Protein AF-A0A2D4HG96-F1 (afdb_monomer)

Solvent-accessible surface area (backbone atoms only — not comparable to full-atom values): 10767 Å² total; per-residue (Å²): 132,55,71,71,57,65,76,47,66,90,56,56,83,89,73,54,70,54,75,45,56,54,82,82,49,84,50,72,68,60,43,39,51,54,44,49,48,40,65,75,77,48,62,46,82,45,73,54,66,70,58,50,33,34,43,54,68,34,56,98,56,84,53,65,70,53,36,53,47,32,25,37,44,54,23,59,67,26,43,69,63,46,79,39,71,59,36,70,77,39,34,44,62,87,38,73,51,32,50,43,61,64,58,40,36,54,83,40,57,47,72,40,58,93,66,78,78,79,86,46,64,65,34,51,49,33,47,47,38,62,54,42,68,65,75,68,53,54,73,70,56,32,35,66,63,37,48,51,42,39,53,50,28,69,44,94,84,43,48,78,64,35,38,52,50,13,54,54,35,53,51,55,51,48,64,71,36,60,86,79,56,87,84,82,82,131

InterPro domains:
  IPR000330 SNF2, N-terminal domain [PF00176] (1-159)
  IPR014001 Helicase superfamily 1/2, ATP-binding domain [PS51192] (1-134)
  IPR027417 P-loop containing nucleoside triphosphate hydrolase [SSF52540] (2-181)
  IPR038718 SNF2-like, N-terminal domain superfamily [G3DSA:3.40.50.10810] (1-183)
  IPR044574 ATPase ARIP4-like [PTHR45797] (1-185)

Structure (mmCIF, N/CA/C/O backbone):
data_AF-A0A2D4HG96-F1
#
_entry.id   AF-A0A2D4HG96-F1
#
loop_
_atom_site.group_PDB
_atom_site.id
_atom_site.type_symbol
_atom_site.label_atom_id
_atom_site.label_alt_id
_atom_site.label_comp_id
_atom_site.label_asym_id
_atom_site.label_entity_id
_atom_site.label_seq_id
_atom_site.pdbx_PDB_ins_code
_atom_site.Cartn_x
_atom_site.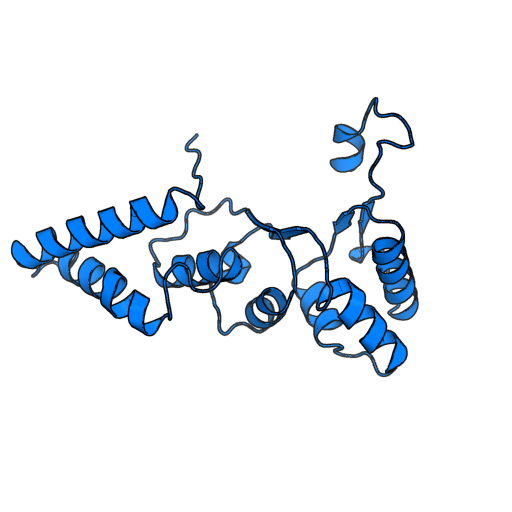Cartn_y
_atom_site.Cartn_z
_atom_site.occupancy
_atom_site.B_iso_or_equiv
_atom_site.auth_seq_id
_atom_site.auth_comp_id
_atom_site.auth_asym_id
_atom_site.auth_atom_id
_atom_site.pdbx_PDB_model_num
ATOM 1 N N . MET A 1 1 ? -22.447 15.990 3.393 1.00 48.78 1 MET A N 1
ATOM 2 C CA . MET A 1 1 ? -22.764 14.702 2.763 1.00 48.78 1 MET A CA 1
ATOM 3 C C . MET A 1 1 ? -21.438 14.054 2.434 1.00 48.78 1 MET A C 1
ATOM 5 O O . MET A 1 1 ? -20.670 14.637 1.675 1.00 48.78 1 MET A O 1
ATOM 9 N N . ASN A 1 2 ? -21.113 12.972 3.134 1.00 71.94 2 ASN A N 1
ATOM 10 C CA . ASN A 1 2 ? -19.905 12.178 2.903 1.00 71.94 2 ASN A CA 1
ATOM 11 C C . ASN A 1 2 ? -19.965 11.611 1.471 1.00 71.94 2 ASN A C 1
ATOM 13 O O . ASN A 1 2 ? -21.059 11.324 0.984 1.00 71.94 2 ASN A O 1
ATOM 17 N N . GLU A 1 3 ? -18.840 11.456 0.768 1.00 84.31 3 GLU A N 1
ATOM 18 C CA . GLU A 1 3 ? -18.859 10.872 -0.584 1.00 84.31 3 GLU A CA 1
ATOM 19 C C . GLU A 1 3 ? -19.524 9.492 -0.574 1.00 84.31 3 GLU A C 1
ATOM 21 O O . GLU A 1 3 ? -20.335 9.193 -1.446 1.00 84.31 3 GLU A O 1
ATOM 26 N N . PHE A 1 4 ? -19.283 8.699 0.472 1.00 85.38 4 PHE A N 1
ATOM 27 C CA . PHE A 1 4 ? -19.941 7.408 0.657 1.00 85.38 4 PHE A CA 1
ATOM 28 C C . PHE A 1 4 ? -21.463 7.503 0.793 1.00 85.38 4 PHE A C 1
ATOM 30 O O . PHE A 1 4 ? -22.153 6.601 0.341 1.00 85.38 4 PHE A O 1
ATOM 37 N N . GLU A 1 5 ? -22.009 8.565 1.387 1.00 84.06 5 GLU A N 1
ATOM 38 C CA . GLU A 1 5 ? -23.468 8.744 1.461 1.00 84.06 5 GLU A CA 1
ATOM 39 C C . GLU A 1 5 ? -24.040 9.016 0.070 1.00 84.06 5 GLU A C 1
ATOM 41 O O . GLU A 1 5 ? -25.043 8.426 -0.315 1.00 84.06 5 GLU A O 1
ATOM 46 N N . LYS A 1 6 ? -23.359 9.866 -0.707 1.00 87.62 6 LYS A N 1
ATOM 47 C CA . LYS A 1 6 ? -23.768 10.209 -2.072 1.00 87.62 6 LYS A CA 1
ATOM 48 C C . LYS A 1 6 ? -23.750 8.991 -2.999 1.00 87.62 6 LYS A C 1
ATOM 50 O O . LYS A 1 6 ? -24.652 8.824 -3.808 1.00 87.62 6 LYS A O 1
ATOM 55 N N . TRP A 1 7 ? -22.721 8.149 -2.905 1.00 87.81 7 TRP A N 1
ATOM 56 C CA . TRP A 1 7 ? -22.575 6.975 -3.775 1.00 87.81 7 TRP A CA 1
ATOM 57 C C . TRP A 1 7 ? -23.463 5.790 -3.380 1.00 87.81 7 TRP A C 1
ATOM 59 O O . TRP A 1 7 ? -23.584 4.850 -4.160 1.00 87.81 7 TRP A O 1
ATOM 69 N N . GLN A 1 8 ? -24.076 5.834 -2.198 1.00 89.38 8 GLN A N 1
ATOM 70 C CA . GLN A 1 8 ? -24.992 4.804 -1.699 1.00 89.38 8 GLN A CA 1
ATOM 71 C C . GLN A 1 8 ? -26.460 5.260 -1.720 1.00 89.38 8 GLN A C 1
ATOM 73 O O . GLN A 1 8 ? -27.340 4.568 -1.206 1.00 89.38 8 GLN A O 1
ATOM 78 N N . GLU A 1 9 ? -26.737 6.432 -2.298 1.00 87.25 9 GLU A N 1
ATOM 79 C CA . GLU A 1 9 ? -28.094 6.937 -2.478 1.00 87.25 9 GLU A CA 1
ATOM 80 C C . GLU A 1 9 ? -28.891 5.987 -3.389 1.00 87.25 9 GLU A C 1
ATOM 82 O O . GLU A 1 9 ? -28.481 5.690 -4.510 1.00 87.25 9 GLU A O 1
ATOM 87 N N . GLY A 1 10 ? -30.031 5.500 -2.892 1.00 85.44 10 GLY A N 1
ATOM 88 C CA . GLY A 1 10 ? -30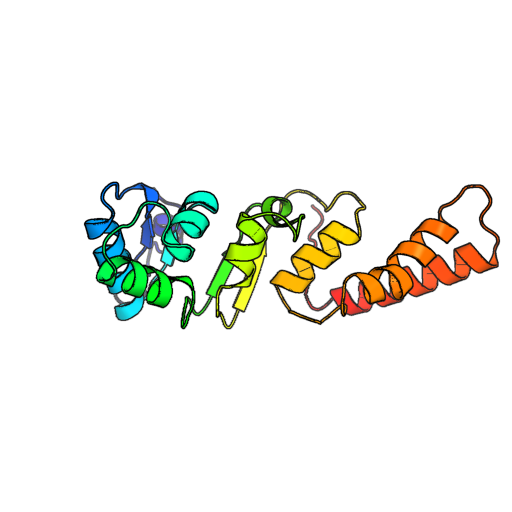.897 4.563 -3.614 1.00 85.44 10 GLY A CA 1
ATOM 89 C C . GLY A 1 10 ? -30.603 3.076 -3.390 1.00 85.44 10 GLY A C 1
ATOM 90 O O . GLY A 1 10 ? -31.345 2.261 -3.928 1.00 85.44 10 GLY A O 1
ATOM 91 N N . LEU A 1 11 ? -29.584 2.723 -2.595 1.00 88.00 11 LEU A N 1
ATOM 92 C CA . LEU A 1 11 ? -29.351 1.339 -2.163 1.00 88.00 11 LEU A CA 1
ATOM 93 C C . LEU A 1 11 ? -30.314 0.927 -1.040 1.00 88.00 11 LEU A C 1
ATOM 95 O O . LEU A 1 11 ? -30.675 1.757 -0.191 1.00 88.00 11 LEU A O 1
ATOM 99 N N . GLU A 1 12 ? -30.691 -0.352 -1.016 1.00 86.88 12 GLU A N 1
ATOM 100 C CA . GLU A 1 12 ? -31.397 -0.950 0.123 1.00 86.88 12 GLU A CA 1
ATOM 101 C C . GLU A 1 12 ? -30.476 -1.008 1.357 1.00 86.88 12 GLU A C 1
ATOM 103 O O . GLU A 1 12 ? -29.252 -0.889 1.258 1.00 86.88 12 GLU A O 1
ATOM 108 N N . ASP A 1 13 ? -31.049 -1.103 2.560 1.00 82.38 13 ASP A N 1
ATOM 109 C CA . ASP A 1 13 ? -30.263 -1.004 3.800 1.00 82.38 13 ASP A CA 1
ATOM 110 C C . ASP A 1 13 ? -29.268 -2.163 3.983 1.00 82.38 13 ASP A C 1
ATOM 112 O O . ASP A 1 13 ? -28.229 -1.974 4.611 1.00 82.38 13 ASP A O 1
ATOM 116 N N . ASP A 1 14 ? -29.548 -3.333 3.412 1.00 84.38 14 ASP A N 1
ATOM 117 C CA . ASP A 1 14 ? -28.666 -4.505 3.401 1.00 84.38 14 ASP A CA 1
ATOM 118 C C . ASP A 1 14 ? -27.560 -4.434 2.334 1.00 84.38 14 ASP A C 1
ATOM 120 O O . ASP A 1 14 ? -26.569 -5.160 2.423 1.00 84.38 14 ASP A O 1
ATOM 124 N N . GLU A 1 15 ? -27.683 -3.529 1.361 1.00 83.25 15 GLU A N 1
ATOM 125 C CA . GLU A 1 15 ? -26.660 -3.254 0.345 1.00 83.25 15 GLU A CA 1
ATOM 126 C C . GLU A 1 15 ? -25.698 -2.129 0.758 1.00 83.25 15 GLU A C 1
ATOM 128 O O . GLU A 1 15 ? -24.627 -1.964 0.162 1.00 83.25 15 GLU A O 1
ATOM 133 N N . LYS A 1 16 ? -26.056 -1.344 1.781 1.00 86.25 16 LYS A N 1
ATOM 134 C CA . LYS A 1 16 ? -25.224 -0.246 2.282 1.00 86.25 16 LYS A CA 1
ATOM 135 C C . LYS A 1 16 ? -24.032 -0.766 3.080 1.00 86.25 16 LYS A C 1
ATOM 137 O O . LYS A 1 16 ? -24.138 -1.589 3.983 1.00 86.25 16 LYS A O 1
ATOM 142 N N . LEU A 1 17 ? -22.875 -0.194 2.790 1.00 88.12 17 LEU A N 1
ATOM 143 C CA . LEU A 1 17 ? -21.644 -0.363 3.540 1.00 88.12 17 LEU A CA 1
ATOM 144 C C . LEU A 1 17 ? -21.646 0.549 4.770 1.00 88.12 17 LEU A C 1
ATOM 146 O O . LEU A 1 17 ? -21.765 1.773 4.658 1.00 88.12 17 LEU A O 1
ATOM 150 N N . GLU A 1 18 ? -21.416 -0.039 5.944 1.00 91.25 18 GLU A N 1
ATOM 151 C CA . GLU A 1 18 ? -21.104 0.725 7.152 1.00 91.25 18 GLU A CA 1
ATOM 152 C C . GLU A 1 18 ? -19.744 1.414 6.977 1.00 91.25 18 GLU A C 1
ATOM 154 O O . GLU A 1 18 ? -18.742 0.767 6.667 1.00 91.25 18 GLU A O 1
ATOM 159 N N . VAL A 1 19 ? -19.701 2.735 7.165 1.00 93.25 19 VAL A N 1
ATOM 160 C CA . VAL A 1 19 ? -18.472 3.530 7.052 1.00 93.25 19 VAL A CA 1
ATOM 161 C C . VAL A 1 19 ? -18.078 4.050 8.425 1.00 93.25 19 VAL A C 1
ATOM 163 O O . VAL A 1 19 ? -18.813 4.807 9.057 1.00 93.25 19 VAL A O 1
ATOM 166 N N . ALA A 1 20 ? -16.889 3.666 8.877 1.00 94.06 20 ALA A N 1
ATOM 167 C CA . ALA A 1 20 ? -16.329 4.065 10.157 1.00 94.06 20 ALA A CA 1
ATOM 168 C C . ALA A 1 20 ? -15.076 4.925 9.955 1.00 94.06 20 ALA A C 1
ATOM 170 O O . ALA A 1 20 ? -14.094 4.501 9.347 1.00 94.06 20 ALA A O 1
ATOM 171 N N . GLU A 1 21 ? -15.080 6.134 10.514 1.00 95.19 21 GLU A N 1
ATOM 172 C CA . GLU A 1 21 ? -13.933 7.044 10.480 1.00 95.19 21 GLU A CA 1
ATOM 173 C C . GLU A 1 21 ? -13.210 7.051 11.825 1.00 95.19 21 GLU A C 1
ATOM 175 O O . GLU A 1 21 ? -13.661 7.671 12.794 1.00 95.19 21 GLU A O 1
ATOM 180 N N . LEU A 1 22 ? -12.031 6.426 11.901 1.00 94.38 22 LEU A N 1
ATOM 181 C CA . LEU A 1 22 ? -11.323 6.287 13.179 1.00 94.38 22 LEU A CA 1
ATOM 182 C C . LEU A 1 22 ? -10.824 7.630 13.744 1.00 94.38 22 LEU A C 1
ATOM 184 O O . LEU A 1 22 ? -10.555 7.747 14.943 1.00 94.38 22 LEU A O 1
ATOM 188 N N . ALA A 1 23 ? -10.727 8.662 12.901 1.00 92.00 23 ALA A N 1
ATOM 189 C CA . ALA A 1 23 ? -10.385 10.024 13.310 1.00 92.00 23 ALA A CA 1
ATOM 190 C C . ALA A 1 23 ? -11.427 10.645 14.260 1.00 92.00 23 ALA A C 1
ATOM 192 O O . ALA A 1 23 ? -11.066 11.466 15.107 1.00 92.00 23 ALA A O 1
ATOM 193 N N . THR A 1 24 ? -12.691 10.218 14.169 1.00 92.50 24 THR A N 1
ATOM 194 C CA . THR A 1 24 ? -13.784 10.689 15.037 1.00 92.50 24 THR A CA 1
ATOM 195 C C . THR A 1 24 ? -13.666 10.150 16.467 1.00 92.50 24 THR A C 1
ATOM 197 O O . THR A 1 24 ? -14.162 10.762 17.414 1.00 92.50 24 THR A O 1
ATOM 200 N N . VAL A 1 25 ? -12.927 9.050 16.657 1.00 93.69 25 VAL A N 1
ATOM 201 C CA . VAL A 1 25 ? -12.758 8.378 17.947 1.00 93.69 25 VAL A CA 1
ATOM 202 C C . VAL A 1 25 ? -11.430 8.762 18.591 1.00 93.69 25 VAL A C 1
ATOM 204 O O . VAL A 1 25 ? -10.346 8.539 18.043 1.00 93.69 25 VAL A O 1
ATOM 207 N N . LYS A 1 26 ? -11.484 9.314 19.809 1.00 90.38 26 LYS A N 1
ATOM 208 C CA . LYS A 1 26 ? -10.289 9.814 20.514 1.00 90.38 26 LYS A CA 1
ATOM 209 C C . LYS A 1 26 ? -9.661 8.786 21.453 1.00 90.38 26 LYS A C 1
ATOM 211 O O . LYS A 1 26 ? -8.435 8.758 21.581 1.00 90.38 26 LYS A O 1
ATOM 216 N N . ARG A 1 27 ? -10.464 7.951 22.121 1.00 91.81 27 ARG A N 1
ATOM 217 C CA . ARG A 1 27 ? -9.973 7.042 23.169 1.00 91.81 27 ARG A CA 1
ATOM 218 C C . ARG A 1 27 ? -9.513 5.698 22.591 1.00 91.81 27 ARG A C 1
ATOM 220 O O . ARG A 1 27 ? -10.233 5.112 21.787 1.00 91.81 27 ARG A O 1
ATOM 227 N N . PRO A 1 28 ? -8.359 5.147 23.022 1.00 90.69 28 PRO A N 1
ATOM 228 C CA . PRO A 1 28 ? -7.876 3.852 22.535 1.00 90.69 28 PRO A CA 1
ATOM 229 C C . PRO A 1 28 ? -8.862 2.692 22.734 1.00 90.69 28 PRO A C 1
ATOM 231 O O . PRO A 1 28 ? -8.928 1.802 21.897 1.00 90.69 28 PRO A O 1
ATOM 234 N N . GLN A 1 29 ? -9.627 2.698 23.827 1.00 93.12 29 GLN A N 1
ATOM 235 C CA . GLN A 1 29 ? -10.623 1.668 24.127 1.00 93.12 29 GLN A CA 1
ATOM 236 C C . GLN A 1 29 ? -11.766 1.682 23.108 1.00 93.12 29 GLN A C 1
ATOM 238 O O . GLN A 1 29 ? -12.119 0.639 22.571 1.00 93.12 29 GLN A O 1
ATOM 243 N N . GLU A 1 30 ? -12.292 2.870 22.808 1.00 95.38 30 GLU A N 1
ATOM 244 C CA . GLU A 1 30 ? -13.358 3.067 21.822 1.00 95.38 30 GLU A CA 1
ATOM 245 C C . GLU A 1 30 ? -12.866 2.734 20.409 1.00 95.38 30 GLU A C 1
ATOM 247 O O . GLU A 1 30 ? -13.581 2.090 19.650 1.00 95.38 30 GLU A O 1
ATOM 252 N N . ARG A 1 31 ? -11.608 3.071 20.076 1.00 95.50 31 ARG A N 1
ATOM 253 C CA . ARG A 1 31 ? -10.985 2.636 18.813 1.00 95.50 31 ARG A CA 1
ATOM 254 C C . ARG A 1 31 ? -10.901 1.119 18.715 1.00 95.50 31 ARG A C 1
ATOM 256 O O . ARG A 1 31 ? -11.130 0.572 17.647 1.00 95.50 31 ARG A O 1
ATOM 263 N N . GLY A 1 32 ? -10.557 0.448 19.816 1.00 95.69 32 GLY A N 1
ATOM 264 C CA . GLY A 1 32 ? -10.514 -1.013 19.878 1.00 95.69 32 GLY A CA 1
ATOM 265 C C . GLY A 1 32 ? -11.884 -1.628 19.623 1.00 95.69 32 GLY A C 1
ATOM 266 O O . GLY A 1 32 ? -11.991 -2.545 18.821 1.00 95.69 32 GLY A O 1
ATOM 267 N N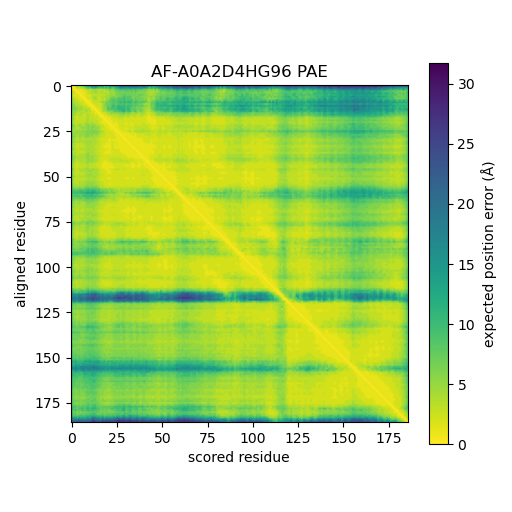 . PHE A 1 33 ? -12.926 -1.078 20.248 1.00 96.12 33 PHE A N 1
ATOM 268 C CA . PHE A 1 33 ? -14.304 -1.508 20.017 1.00 96.12 33 PHE A CA 1
ATOM 269 C C . PHE A 1 33 ? -14.736 -1.301 18.559 1.00 96.12 33 PHE A C 1
ATOM 271 O O . PHE A 1 33 ? -15.222 -2.235 17.935 1.00 96.12 33 PHE A O 1
ATOM 278 N N . MET A 1 34 ? -14.494 -0.114 17.996 1.00 97.12 34 MET A N 1
ATOM 279 C CA . MET A 1 34 ? -14.838 0.199 16.606 1.00 97.12 34 MET A CA 1
ATOM 280 C C . MET A 1 34 ? -14.105 -0.707 15.606 1.00 97.12 34 MET A C 1
ATOM 282 O O . MET A 1 34 ? -14.717 -1.195 14.663 1.00 97.12 34 MET A O 1
ATOM 286 N N . LEU A 1 35 ? -12.808 -0.962 15.813 1.00 96.94 35 LEU A N 1
ATOM 287 C CA . LEU A 1 35 ? -12.024 -1.848 14.946 1.00 96.94 35 LEU A CA 1
ATOM 288 C C . LEU A 1 35 ? -12.479 -3.303 15.031 1.00 96.94 35 LEU A C 1
ATOM 290 O O . LEU A 1 35 ? -12.514 -3.982 14.012 1.00 96.94 35 LEU A O 1
ATOM 294 N N . GLN A 1 36 ? -12.831 -3.766 16.230 1.00 95.88 36 GLN A N 1
ATOM 295 C CA . GLN A 1 36 ? -13.347 -5.114 16.419 1.00 95.88 36 GLN A CA 1
ATOM 296 C C . GLN A 1 36 ? -14.718 -5.280 15.754 1.00 95.88 36 GLN A C 1
ATOM 298 O O . GLN A 1 36 ? -14.898 -6.213 14.984 1.00 95.88 36 GLN A O 1
ATOM 303 N N . ARG A 1 37 ? -15.631 -4.322 15.957 1.00 95.94 37 ARG A N 1
ATOM 304 C CA . ARG A 1 37 ? -16.931 -4.279 15.273 1.00 95.94 37 ARG A CA 1
ATOM 305 C C . ARG A 1 37 ? -16.767 -4.313 13.753 1.00 95.94 37 ARG A C 1
ATOM 307 O O . ARG A 1 37 ? -17.372 -5.148 13.105 1.00 95.94 37 ARG A O 1
ATOM 314 N N . TRP A 1 38 ? -15.912 -3.453 13.199 1.00 96.50 38 TRP A N 1
ATOM 315 C CA . TRP A 1 38 ? -15.638 -3.424 11.758 1.00 96.50 38 TRP A CA 1
ATOM 316 C C . TRP A 1 38 ? -15.056 -4.746 11.236 1.00 96.50 38 TRP A C 1
ATOM 318 O O . TRP A 1 38 ? -15.396 -5.181 10.142 1.00 96.50 38 TRP A O 1
ATOM 328 N N . GLN A 1 39 ? -14.197 -5.406 12.014 1.00 94.44 39 GLN A N 1
ATOM 329 C CA . GLN A 1 39 ? -13.656 -6.712 11.641 1.00 94.44 39 GLN A CA 1
ATOM 330 C C . GLN A 1 39 ? -14.722 -7.820 11.649 1.00 94.44 39 GLN A C 1
ATOM 332 O O . GLN A 1 39 ? -14.647 -8.723 10.817 1.00 94.44 39 GLN A O 1
ATOM 337 N N . ASP A 1 40 ? -15.681 -7.758 12.574 1.00 93.56 40 ASP A N 1
ATOM 338 C CA . ASP A 1 40 ? -16.720 -8.778 12.744 1.00 93.56 40 ASP A CA 1
ATOM 339 C C . ASP A 1 40 ? -17.917 -8.565 11.793 1.00 93.56 40 ASP A C 1
ATOM 341 O O . ASP A 1 40 ? -18.455 -9.530 11.254 1.00 93.56 40 ASP A O 1
ATOM 345 N N . GLU A 1 41 ? -18.329 -7.311 11.577 1.00 93.88 41 GLU A N 1
ATOM 346 C CA . GLU A 1 41 ? -19.525 -6.932 10.802 1.00 93.88 41 GLU A CA 1
ATOM 347 C C . GLU A 1 41 ? -19.200 -6.530 9.347 1.00 93.88 41 GLU A C 1
ATOM 349 O O . GLU A 1 41 ? -20.068 -6.587 8.479 1.00 93.88 41 GLU A O 1
ATOM 354 N N . GLY A 1 42 ? -17.947 -6.174 9.047 1.00 92.94 42 GLY A N 1
ATOM 355 C CA . GLY A 1 42 ? -17.523 -5.695 7.731 1.00 92.94 42 GLY A CA 1
ATOM 356 C C . GLY A 1 42 ? -17.729 -4.189 7.526 1.00 92.94 42 GLY A C 1
ATOM 357 O O . GLY A 1 42 ? -17.904 -3.421 8.470 1.00 92.94 42 GLY A O 1
ATOM 358 N N . GLY A 1 43 ? -17.642 -3.745 6.268 1.00 93.75 43 GLY A N 1
ATOM 359 C CA . GLY A 1 43 ? -17.754 -2.333 5.882 1.00 93.75 43 GLY A CA 1
ATOM 360 C C . GLY A 1 43 ? -16.411 -1.652 5.594 1.00 93.75 43 GLY A C 1
ATOM 361 O O . GLY A 1 43 ? -15.394 -2.298 5.325 1.00 93.75 43 GLY A O 1
ATOM 362 N N . VAL A 1 44 ? -16.401 -0.321 5.627 1.00 95.44 44 VAL A N 1
ATOM 363 C CA . VAL A 1 44 ? -15.260 0.527 5.256 1.00 95.44 44 VAL A CA 1
ATOM 364 C C . VAL A 1 44 ? -14.697 1.225 6.489 1.00 95.44 44 VAL A C 1
ATOM 366 O O . VAL A 1 44 ? -15.387 1.987 7.158 1.00 95.44 44 VAL A O 1
ATOM 369 N N . MET A 1 45 ? -13.406 1.023 6.749 1.00 96.88 45 MET A N 1
ATOM 370 C CA . MET A 1 45 ? -12.667 1.747 7.783 1.00 96.88 45 MET A CA 1
ATOM 371 C C . MET A 1 45 ? -11.771 2.810 7.152 1.00 96.88 45 MET A C 1
ATOM 373 O O . MET A 1 45 ? -10.869 2.492 6.375 1.00 96.88 45 MET A O 1
ATOM 377 N N . ILE A 1 46 ? -11.970 4.066 7.543 1.00 96.31 46 ILE A N 1
ATOM 378 C CA . ILE A 1 46 ? -11.176 5.210 7.093 1.00 96.31 46 ILE A CA 1
ATOM 379 C C . ILE A 1 46 ? -10.246 5.658 8.221 1.00 96.31 46 ILE A C 1
ATOM 381 O O . ILE A 1 46 ? -10.668 5.944 9.347 1.00 96.31 46 ILE A O 1
ATOM 385 N N . MET A 1 47 ? -8.952 5.751 7.916 1.00 95.75 47 MET A N 1
ATOM 386 C CA . MET A 1 47 ? -7.936 6.249 8.841 1.00 95.75 47 MET A CA 1
ATOM 387 C C . MET A 1 47 ? -6.721 6.820 8.111 1.00 95.75 47 MET A C 1
ATOM 389 O O . MET A 1 47 ? -6.383 6.399 7.012 1.00 95.75 47 MET A O 1
ATOM 393 N N . GLY A 1 48 ? -6.017 7.752 8.755 1.00 95.44 48 GLY A N 1
ATOM 394 C CA . GLY A 1 48 ? -4.754 8.276 8.232 1.00 95.44 48 GLY A CA 1
ATOM 395 C C . GLY A 1 48 ? -3.568 7.331 8.471 1.00 95.44 48 GLY A C 1
ATOM 396 O O . GLY A 1 48 ? -3.520 6.621 9.478 1.00 95.44 48 GLY A O 1
ATOM 397 N N . TYR A 1 49 ? -2.553 7.403 7.604 1.00 95.25 49 TYR A N 1
ATOM 398 C CA . TYR A 1 49 ? -1.324 6.593 7.673 1.00 95.25 49 TYR A CA 1
ATOM 399 C C . TYR A 1 49 ? -0.623 6.612 9.038 1.00 95.25 49 TYR A C 1
ATOM 401 O O . TYR A 1 49 ? -0.168 5.582 9.536 1.00 95.25 49 TYR A O 1
ATOM 409 N N . GLU A 1 50 ? -0.533 7.784 9.666 1.00 93.50 50 GLU A N 1
ATOM 410 C CA . GLU A 1 50 ? 0.095 7.931 10.981 1.00 93.50 50 GLU A CA 1
ATOM 411 C C . GLU A 1 50 ? -0.720 7.251 12.088 1.00 93.50 50 GLU A C 1
ATOM 413 O O . GLU A 1 50 ? -0.156 6.633 12.996 1.00 93.50 50 GLU A O 1
ATOM 418 N N . MET A 1 51 ? -2.053 7.302 11.996 1.00 94.88 51 MET A N 1
ATOM 419 C CA . MET A 1 51 ? -2.930 6.590 12.923 1.00 94.88 51 MET A CA 1
ATOM 420 C C . MET A 1 51 ? -2.776 5.081 12.753 1.00 94.88 51 MET A C 1
ATOM 422 O O . MET A 1 51 ? -2.538 4.393 13.747 1.00 94.88 51 MET A O 1
ATOM 426 N N . TYR A 1 52 ? -2.813 4.595 11.510 1.00 96.31 52 TYR A N 1
ATOM 427 C CA . TYR A 1 52 ? -2.546 3.197 11.187 1.00 96.31 52 TYR A CA 1
ATOM 428 C C . TYR A 1 52 ? -1.210 2.739 11.789 1.00 96.31 52 TYR A C 1
ATOM 430 O O . TYR A 1 52 ? -1.179 1.796 12.580 1.00 96.31 52 TYR A O 1
ATOM 438 N N . ARG A 1 53 ? -0.110 3.456 11.509 1.00 95.56 53 ARG A N 1
ATOM 439 C CA . ARG A 1 53 ? 1.234 3.116 12.009 1.00 95.56 53 ARG A CA 1
ATOM 440 C C . ARG A 1 53 ? 1.258 2.987 13.528 1.00 95.56 53 ARG A C 1
ATOM 442 O O . ARG A 1 53 ? 1.840 2.042 14.060 1.00 95.56 53 ARG A O 1
ATOM 449 N N . ASN A 1 54 ? 0.666 3.953 14.226 1.00 94.75 54 ASN A N 1
ATOM 450 C CA . ASN A 1 54 ? 0.672 3.977 15.684 1.00 94.75 54 ASN A CA 1
ATOM 451 C C . ASN A 1 54 ? -0.100 2.791 16.274 1.00 94.75 54 ASN A C 1
ATOM 453 O O . ASN A 1 54 ? 0.384 2.173 17.222 1.00 94.75 54 ASN A O 1
ATOM 457 N N . LEU A 1 55 ? -1.259 2.451 15.705 1.00 95.31 55 LEU A N 1
ATOM 458 C CA . LEU A 1 55 ? -2.098 1.350 16.180 1.00 95.31 55 LEU A CA 1
ATOM 459 C C . LEU A 1 55 ? -1.508 -0.019 15.827 1.00 95.31 55 LEU A C 1
ATOM 461 O O . LEU A 1 55 ? -1.375 -0.858 16.716 1.00 95.31 55 LEU A O 1
ATOM 465 N N . ALA A 1 56 ? -1.067 -0.211 14.582 1.00 94.50 56 ALA A N 1
ATOM 466 C CA . ALA A 1 56 ? -0.454 -1.451 14.102 1.00 94.50 56 ALA A CA 1
ATOM 467 C C . ALA A 1 56 ? 0.810 -1.826 14.893 1.00 94.50 56 ALA A C 1
ATOM 469 O O . ALA A 1 56 ? 1.043 -2.992 15.200 1.00 94.50 56 ALA A O 1
ATOM 470 N N . GLN A 1 57 ? 1.611 -0.828 15.283 1.00 91.88 57 GLN A N 1
ATOM 471 C CA . GLN A 1 57 ? 2.812 -1.022 16.106 1.00 91.88 57 GLN A CA 1
ATOM 472 C C . GLN A 1 57 ? 2.521 -1.000 17.618 1.00 91.88 57 GLN A C 1
ATOM 474 O O . GLN A 1 57 ? 3.448 -1.092 18.425 1.00 91.88 57 GLN A O 1
ATOM 479 N N . GLY A 1 58 ? 1.260 -0.828 18.031 1.00 88.75 58 GLY A N 1
ATOM 480 C CA . GLY A 1 58 ? 0.864 -0.740 19.438 1.00 88.75 58 GLY A CA 1
ATOM 481 C C . GLY A 1 58 ? 1.540 0.404 20.207 1.00 88.75 58 GLY A C 1
ATOM 482 O O . GLY A 1 58 ? 1.751 0.290 21.421 1.00 88.75 58 GLY A O 1
ATOM 483 N N . ARG A 1 59 ? 1.917 1.4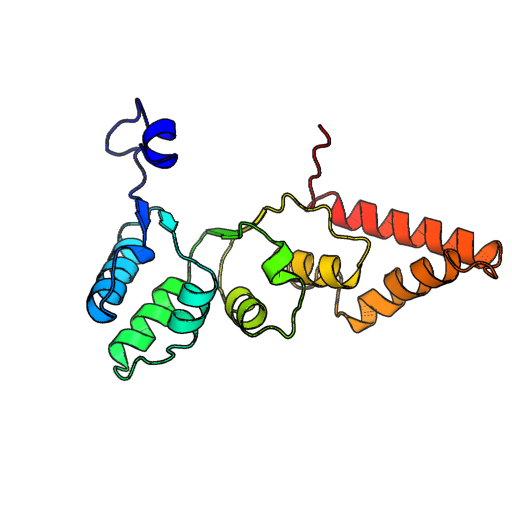93 19.521 1.00 87.44 59 ARG A N 1
ATOM 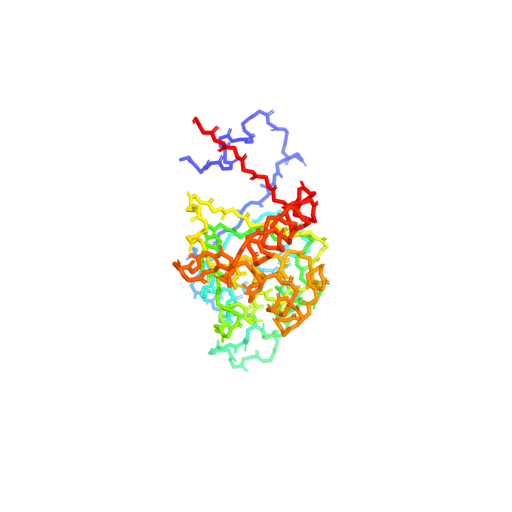484 C CA . ARG A 1 59 ? 2.571 2.661 20.131 1.00 87.44 59 ARG A CA 1
ATOM 485 C C . ARG A 1 59 ? 1.617 3.344 21.100 1.00 87.44 59 ARG A C 1
ATOM 487 O O . ARG A 1 59 ? 0.447 3.539 20.795 1.00 87.44 59 ARG A O 1
ATOM 494 N N . ASN A 1 60 ? 2.130 3.747 22.262 1.00 84.06 60 ASN A N 1
ATOM 495 C CA . ASN A 1 60 ? 1.372 4.440 23.314 1.00 84.06 60 ASN A CA 1
ATOM 496 C C . ASN A 1 60 ? 0.174 3.651 23.886 1.00 84.06 60 ASN A C 1
ATOM 498 O O . ASN A 1 60 ? -0.640 4.207 24.621 1.00 84.06 60 ASN A O 1
ATOM 502 N N . VAL A 1 61 ? 0.082 2.346 23.615 1.00 88.75 61 VAL A N 1
ATOM 503 C CA . VAL A 1 61 ? -0.944 1.454 24.168 1.00 88.75 61 VAL A CA 1
ATOM 504 C C . VAL A 1 61 ? -0.281 0.562 25.211 1.00 88.75 61 VAL A C 1
ATOM 506 O O . VAL A 1 61 ? 0.625 -0.201 24.891 1.00 88.75 61 VAL A O 1
ATOM 509 N N . LYS A 1 62 ? -0.701 0.647 26.478 1.00 90.00 62 LYS A N 1
ATOM 510 C CA . LYS A 1 62 ? -0.153 -0.210 27.552 1.00 90.00 62 LYS A CA 1
ATOM 511 C C . LYS A 1 62 ? -0.862 -1.562 27.647 1.00 90.00 62 LYS A C 1
ATOM 513 O O . LYS A 1 62 ? -0.235 -2.566 27.958 1.00 90.00 62 LYS A O 1
ATOM 518 N N . SER A 1 63 ? -2.165 -1.588 27.365 1.00 94.56 63 SER A N 1
ATOM 519 C CA . SER A 1 63 ? -2.986 -2.796 27.479 1.00 94.56 63 SER A CA 1
ATOM 520 C C . SER A 1 63 ? -2.622 -3.822 26.407 1.00 94.56 63 SER A C 1
ATOM 522 O O . SER A 1 63 ? -2.776 -3.552 25.217 1.00 94.56 63 SER A O 1
ATOM 524 N N . ARG A 1 64 ? -2.196 -5.018 26.833 1.00 94.88 64 ARG A N 1
ATOM 525 C CA . ARG A 1 64 ? -1.927 -6.154 25.937 1.00 94.88 64 ARG A CA 1
ATOM 526 C C . ARG A 1 64 ? -3.166 -6.544 25.130 1.00 94.88 64 ARG A C 1
ATOM 528 O O . ARG A 1 64 ? -3.069 -6.687 23.923 1.00 94.88 64 ARG A O 1
ATOM 535 N N . LYS A 1 65 ? -4.338 -6.582 25.776 1.00 94.88 65 LYS A N 1
ATOM 536 C CA . LYS A 1 65 ? -5.618 -6.881 25.116 1.00 94.88 65 LYS A CA 1
ATOM 537 C C . LYS A 1 65 ? -5.907 -5.921 23.956 1.00 94.88 65 LYS A C 1
ATOM 539 O O . LYS A 1 65 ? -6.330 -6.361 22.898 1.00 94.88 65 LYS A O 1
ATOM 544 N N . LEU A 1 66 ? -5.658 -4.620 24.137 1.00 95.31 66 LEU A N 1
ATOM 545 C CA . LEU A 1 66 ? -5.868 -3.640 23.064 1.00 95.31 66 LEU A CA 1
ATOM 546 C C . LEU A 1 66 ? -4.848 -3.786 21.933 1.00 95.31 66 LEU A C 1
ATOM 548 O O . LEU A 1 66 ? -5.219 -3.639 20.775 1.00 95.31 66 LEU A O 1
ATOM 552 N N . LYS A 1 67 ? -3.583 -4.093 22.249 1.00 95.50 67 LYS A N 1
ATOM 553 C CA . LYS A 1 67 ? -2.576 -4.378 21.215 1.00 95.50 67 LYS A CA 1
ATOM 554 C C . LYS A 1 67 ? -2.980 -5.573 20.358 1.00 95.50 67 LYS A C 1
ATOM 556 O O . LYS A 1 67 ? -2.857 -5.493 19.142 1.00 95.50 67 LYS A O 1
ATOM 561 N N . ASP A 1 68 ? -3.488 -6.630 20.987 1.00 95.44 68 ASP A N 1
ATOM 562 C CA . ASP A 1 68 ? -3.934 -7.832 20.282 1.00 95.44 68 ASP A CA 1
ATOM 563 C C . ASP A 1 68 ? -5.132 -7.531 19.370 1.00 95.44 68 ASP A C 1
ATOM 565 O O . ASP A 1 68 ? -5.156 -8.002 18.237 1.00 95.44 68 ASP A O 1
ATOM 569 N N . ILE A 1 69 ? -6.084 -6.702 19.820 1.00 96.06 69 ILE A N 1
ATOM 570 C CA . ILE A 1 69 ? -7.205 -6.237 18.982 1.00 96.06 69 ILE A CA 1
ATOM 571 C C . ILE A 1 69 ? -6.678 -5.455 17.775 1.00 96.06 69 ILE A C 1
ATOM 573 O O . ILE A 1 69 ? -6.966 -5.817 16.641 1.00 96.06 69 ILE A O 1
ATOM 577 N N . PHE A 1 70 ? -5.844 -4.432 17.989 1.00 96.44 70 PHE A N 1
ATOM 578 C CA . PHE A 1 70 ? -5.311 -3.630 16.883 1.00 96.44 70 PHE A CA 1
ATOM 579 C C . PHE A 1 70 ? -4.508 -4.462 15.888 1.00 96.44 70 PHE A C 1
ATOM 581 O O . PHE A 1 70 ? -4.647 -4.268 14.685 1.00 96.44 70 PHE A O 1
ATOM 588 N N . ASN A 1 71 ? -3.689 -5.396 16.369 1.00 96.25 71 ASN A N 1
ATOM 589 C CA . ASN A 1 71 ? -2.909 -6.260 15.495 1.00 96.25 71 ASN A CA 1
ATOM 590 C C . ASN A 1 71 ? -3.809 -7.182 14.658 1.00 96.25 71 ASN A C 1
ATOM 592 O O . ASN A 1 71 ? -3.633 -7.243 13.444 1.00 96.25 71 ASN A O 1
ATOM 596 N N . LYS A 1 72 ? -4.814 -7.818 15.272 1.00 95.56 72 LYS A N 1
ATOM 597 C CA . LYS A 1 72 ? -5.745 -8.701 14.557 1.00 95.56 72 LYS A CA 1
ATOM 598 C C . LYS A 1 72 ? -6.595 -7.968 13.528 1.00 95.56 72 LYS A C 1
ATOM 600 O O . LYS A 1 72 ? -6.780 -8.481 12.427 1.00 95.56 72 LYS A O 1
ATOM 605 N N . SER A 1 73 ? -7.086 -6.777 13.860 1.00 96.38 73 SER A N 1
ATOM 606 C CA . SER A 1 73 ? -7.957 -6.014 12.961 1.00 96.38 73 SER A CA 1
ATOM 607 C C . SER A 1 73 ? -7.186 -5.318 11.836 1.00 96.38 73 SER A C 1
ATOM 609 O O . SER A 1 73 ? -7.716 -5.167 10.742 1.00 96.38 73 SER A O 1
ATOM 611 N N . LEU A 1 74 ? -5.934 -4.898 12.067 1.00 96.88 74 LEU A N 1
ATOM 612 C CA . LEU A 1 74 ? -5.188 -4.053 11.119 1.00 96.88 74 LEU A CA 1
ATOM 613 C C . LEU A 1 74 ? -4.004 -4.734 10.424 1.00 96.88 74 LEU A C 1
ATOM 615 O O . LEU A 1 74 ? -3.537 -4.222 9.406 1.00 96.88 74 LEU A O 1
ATOM 619 N N . VAL A 1 75 ? -3.456 -5.815 10.985 1.00 96.56 75 VAL A N 1
ATOM 620 C CA . VAL A 1 75 ? -2.181 -6.397 10.533 1.00 96.56 75 VAL A CA 1
ATOM 621 C C . VAL A 1 75 ? -2.340 -7.851 10.123 1.00 96.56 75 VAL A C 1
ATOM 623 O O . VAL A 1 75 ? -2.060 -8.160 8.975 1.00 96.56 75 VAL A O 1
ATOM 626 N N . ASP A 1 76 ? -2.758 -8.739 11.024 1.00 95.50 76 ASP A N 1
ATOM 627 C CA . ASP A 1 76 ? -2.860 -10.178 10.742 1.00 95.50 76 ASP A CA 1
ATOM 628 C C . ASP A 1 76 ? -3.984 -10.809 11.587 1.00 95.50 76 ASP A C 1
ATOM 630 O O . ASP A 1 76 ? -3.840 -10.897 12.811 1.00 95.50 76 ASP A O 1
ATOM 634 N N . PRO A 1 77 ? -5.127 -11.204 10.988 1.00 94.19 77 PRO A N 1
ATOM 635 C CA . PRO A 1 77 ? -5.364 -11.389 9.548 1.00 94.19 77 PRO A CA 1
ATOM 636 C C . PRO A 1 77 ? -5.496 -10.102 8.720 1.00 94.19 77 PRO A C 1
ATOM 638 O O . PRO A 1 77 ? -5.290 -10.168 7.511 1.00 94.19 77 PRO A O 1
ATOM 641 N N . GLY A 1 78 ? -5.789 -8.956 9.349 1.00 94.88 78 GLY A N 1
ATOM 642 C CA . GLY A 1 78 ? -5.924 -7.668 8.660 1.00 94.88 78 GLY A CA 1
ATOM 643 C C . GLY A 1 78 ? -7.159 -7.564 7.742 1.00 94.88 78 GLY A C 1
ATOM 644 O O . GLY A 1 78 ? -8.025 -8.439 7.765 1.00 94.88 78 GLY A O 1
ATOM 645 N N . PRO A 1 79 ? -7.274 -6.477 6.955 1.00 96.19 79 PRO A N 1
ATOM 646 C CA . PRO A 1 79 ? -8.370 -6.269 6.006 1.00 96.19 79 PRO A CA 1
ATOM 647 C C . PRO A 1 79 ? -8.255 -7.104 4.726 1.00 96.19 79 PRO A C 1
ATOM 649 O O . PRO A 1 79 ? -7.171 -7.295 4.171 1.00 96.19 79 PRO A O 1
ATOM 652 N N . ASP A 1 80 ? -9.397 -7.455 4.132 1.00 95.25 80 ASP A N 1
ATOM 653 C CA . ASP A 1 80 ? -9.450 -8.087 2.805 1.00 95.25 80 ASP A CA 1
ATOM 654 C C . ASP A 1 80 ? -8.945 -7.185 1.669 1.00 95.25 80 ASP A C 1
ATOM 656 O O . ASP A 1 80 ? -8.409 -7.686 0.670 1.00 95.25 80 ASP A O 1
ATOM 660 N N . PHE A 1 81 ? -9.113 -5.868 1.821 1.00 95.94 81 PHE A N 1
ATOM 661 C CA . PHE A 1 81 ? -8.784 -4.860 0.818 1.00 95.94 81 PHE A CA 1
ATOM 662 C C . PHE A 1 81 ? -8.145 -3.628 1.469 1.00 95.94 81 PHE A C 1
ATOM 664 O O . PHE A 1 81 ? -8.673 -3.090 2.439 1.00 95.94 81 PHE A O 1
ATOM 671 N N . VAL A 1 82 ? -7.032 -3.149 0.910 1.00 96.62 82 VAL A N 1
ATOM 672 C CA . VAL A 1 82 ? -6.384 -1.892 1.312 1.00 96.62 82 VAL A CA 1
ATOM 673 C C . VAL A 1 82 ? -6.366 -0.918 0.141 1.00 96.62 82 VAL A C 1
ATOM 675 O O . VAL A 1 82 ? -5.882 -1.256 -0.941 1.00 96.62 82 VAL A O 1
ATOM 678 N N . ILE A 1 83 ? -6.849 0.301 0.375 1.00 96.25 83 ILE A N 1
ATOM 679 C CA . ILE A 1 83 ? -6.740 1.421 -0.561 1.00 96.25 83 ILE A CA 1
ATOM 680 C C . ILE A 1 83 ? -5.880 2.496 0.098 1.00 96.25 83 ILE A C 1
ATOM 682 O O . ILE A 1 83 ? -6.202 3.002 1.169 1.00 96.25 83 ILE A O 1
ATOM 686 N N . CYS A 1 84 ? -4.767 2.812 -0.550 1.00 94.88 84 CYS A N 1
ATOM 687 C CA . CYS A 1 84 ? -3.811 3.822 -0.128 1.00 94.88 84 CYS A CA 1
ATOM 688 C C . CYS A 1 84 ? -3.971 5.047 -1.023 1.00 94.88 84 CYS A C 1
ATOM 690 O O . CYS A 1 84 ? -3.531 5.017 -2.171 1.00 94.88 84 CYS A O 1
ATOM 692 N N . ASP A 1 85 ? -4.585 6.108 -0.509 1.00 92.94 85 ASP A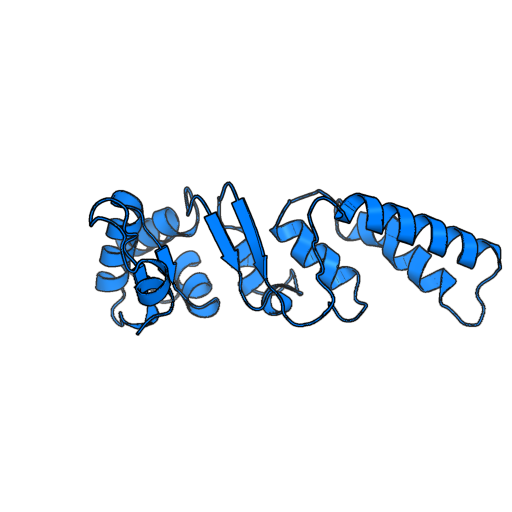 N 1
ATOM 693 C CA . ASP A 1 85 ? -4.627 7.389 -1.212 1.00 92.94 85 ASP A CA 1
ATOM 694 C C . ASP A 1 85 ? -3.320 8.173 -1.021 1.00 92.94 85 ASP A C 1
ATOM 696 O O . ASP A 1 85 ? -2.596 7.956 -0.044 1.00 92.94 85 ASP A O 1
ATOM 700 N N . GLU A 1 86 ? -2.991 9.053 -1.961 1.00 88.75 86 GLU A N 1
ATOM 701 C CA . GLU A 1 86 ? -1.734 9.810 -1.993 1.00 88.75 86 GLU A CA 1
ATOM 702 C C . GLU A 1 86 ? -0.484 8.925 -1.848 1.00 88.75 86 GLU A C 1
ATOM 704 O O . GLU A 1 86 ? 0.399 9.123 -1.010 1.00 88.75 86 GLU A O 1
ATOM 709 N N . GLY A 1 87 ? -0.398 7.923 -2.722 1.00 83.44 87 GLY A N 1
ATOM 710 C CA . GLY A 1 87 ? 0.625 6.880 -2.760 1.00 83.44 87 GLY A CA 1
ATOM 711 C C . GLY A 1 87 ? 2.077 7.332 -2.690 1.00 83.44 87 GLY A C 1
ATOM 712 O O . GLY A 1 87 ? 2.938 6.567 -2.253 1.00 83.44 87 GLY A O 1
ATOM 713 N N . HIS A 1 88 ? 2.358 8.581 -3.057 1.00 83.94 88 HIS A N 1
ATOM 714 C CA . HIS A 1 88 ? 3.672 9.191 -2.898 1.00 83.94 88 HIS A CA 1
ATOM 715 C C . HIS A 1 88 ? 4.157 9.176 -1.431 1.00 83.94 88 HIS A C 1
ATOM 717 O O . HIS A 1 88 ? 5.361 9.187 -1.182 1.00 83.94 88 HIS A O 1
ATOM 723 N N . ILE A 1 89 ? 3.265 9.061 -0.441 1.00 85.94 89 ILE A N 1
ATOM 724 C CA . ILE A 1 89 ? 3.623 8.843 0.973 1.00 85.94 89 ILE A CA 1
ATOM 725 C C . ILE A 1 89 ? 4.421 7.537 1.161 1.00 85.94 89 ILE A C 1
ATOM 727 O O . ILE A 1 89 ? 5.315 7.463 2.006 1.00 85.94 89 ILE A O 1
ATOM 731 N N . LEU A 1 90 ? 4.156 6.516 0.340 1.00 85.31 90 LEU A N 1
ATOM 732 C CA . LEU A 1 90 ? 4.783 5.191 0.402 1.00 85.31 90 LEU A CA 1
ATOM 733 C C . LEU A 1 90 ? 6.030 5.061 -0.477 1.00 85.31 90 LEU A C 1
ATOM 735 O O . LEU A 1 90 ? 6.519 3.955 -0.687 1.00 85.31 90 LEU A O 1
ATOM 739 N N . LYS A 1 91 ? 6.592 6.168 -0.968 1.00 84.19 91 LYS A N 1
ATOM 740 C CA . LYS A 1 91 ? 7.721 6.159 -1.913 1.00 84.19 91 LYS A CA 1
ATOM 741 C C . LYS A 1 91 ? 9.069 5.722 -1.322 1.00 84.19 91 LYS A C 1
ATOM 743 O O . LYS A 1 91 ? 9.998 5.412 -2.061 1.00 84.19 91 LYS A O 1
ATOM 748 N N . ASN A 1 92 ? 9.193 5.718 0.007 1.00 85.06 92 ASN A N 1
ATOM 749 C CA . ASN A 1 92 ? 10.419 5.350 0.717 1.00 85.06 92 ASN A CA 1
ATOM 750 C C . ASN A 1 92 ? 10.204 4.112 1.597 1.00 85.06 92 ASN A C 1
ATOM 752 O O . ASN A 1 92 ? 9.596 4.204 2.665 1.00 85.06 92 ASN A O 1
ATOM 756 N N . GLU A 1 93 ? 10.772 2.978 1.191 1.00 83.31 93 GLU A N 1
ATOM 757 C CA . GLU A 1 93 ? 10.672 1.690 1.892 1.00 83.31 93 GLU A CA 1
ATOM 758 C C . GLU A 1 93 ? 11.230 1.741 3.325 1.00 83.31 93 GLU A C 1
ATOM 760 O O . GLU A 1 93 ? 10.733 1.064 4.227 1.00 83.31 93 GLU A O 1
ATOM 765 N N . ALA A 1 94 ? 12.231 2.591 3.579 1.00 85.75 94 ALA A N 1
ATOM 766 C CA . ALA A 1 94 ? 12.839 2.720 4.899 1.00 85.75 94 ALA A CA 1
ATOM 767 C C . ALA A 1 94 ? 11.945 3.462 5.907 1.00 85.75 94 ALA A C 1
ATOM 769 O O . ALA A 1 94 ? 12.203 3.383 7.115 1.00 85.75 94 ALA A O 1
ATOM 770 N N . SER A 1 95 ? 10.908 4.166 5.437 1.00 90.75 95 SER A N 1
ATOM 771 C CA . SER A 1 95 ? 10.031 4.955 6.298 1.00 90.75 95 SER A CA 1
ATOM 772 C C . SER A 1 95 ? 9.248 4.064 7.270 1.00 90.75 95 SER A C 1
ATOM 774 O O . SER A 1 95 ? 8.852 2.939 6.958 1.00 90.75 95 SER A O 1
ATOM 776 N N . ALA A 1 96 ? 9.001 4.570 8.481 1.00 91.94 96 ALA A N 1
ATOM 777 C CA . ALA A 1 96 ? 8.253 3.820 9.488 1.00 91.94 96 ALA A CA 1
ATOM 778 C C . ALA A 1 96 ? 6.797 3.552 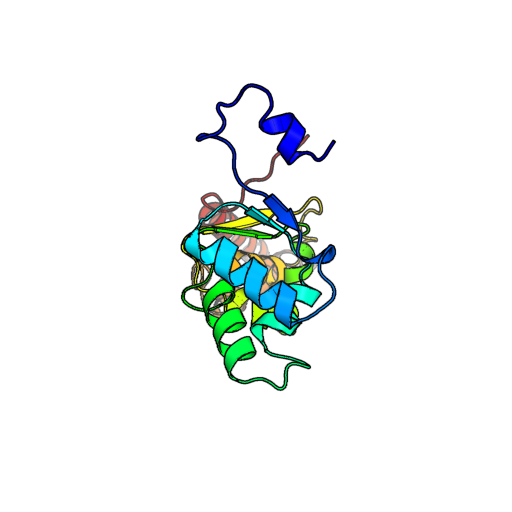9.060 1.00 91.94 96 ALA A C 1
ATOM 780 O O . ALA A 1 96 ? 6.216 2.560 9.494 1.00 91.94 96 ALA A O 1
ATOM 781 N N . VAL A 1 97 ? 6.227 4.426 8.222 1.00 93.19 97 VAL A N 1
ATOM 782 C CA . VAL A 1 97 ? 4.896 4.248 7.628 1.00 93.19 97 VAL A CA 1
ATOM 783 C C . VAL A 1 97 ? 4.930 3.118 6.604 1.00 93.19 97 VAL A C 1
ATOM 785 O O . VAL A 1 97 ? 4.169 2.172 6.758 1.00 93.19 97 VAL A O 1
ATOM 788 N N . SER A 1 98 ? 5.851 3.142 5.636 1.00 91.94 98 SER A N 1
ATOM 789 C CA . SER A 1 98 ? 5.965 2.090 4.613 1.00 91.94 98 SER A CA 1
ATOM 790 C C . SER A 1 98 ? 6.204 0.715 5.229 1.00 91.94 98 SER A C 1
ATOM 792 O O . SER A 1 98 ? 5.571 -0.255 4.830 1.00 91.94 98 SER A O 1
ATOM 794 N N . LYS A 1 99 ? 7.056 0.621 6.259 1.00 92.69 99 LYS A N 1
ATOM 795 C CA . LYS A 1 99 ? 7.264 -0.634 7.002 1.00 92.69 99 LYS A CA 1
ATOM 796 C C . LYS A 1 99 ? 5.992 -1.130 7.684 1.00 92.69 99 LYS A C 1
ATOM 798 O O . LYS A 1 99 ? 5.725 -2.325 7.657 1.00 92.69 99 LYS A O 1
ATOM 803 N N . ALA A 1 100 ? 5.216 -0.229 8.289 1.00 94.62 100 ALA A N 1
ATOM 804 C CA . ALA A 1 100 ? 3.941 -0.600 8.891 1.00 94.62 100 ALA A CA 1
ATOM 805 C C . ALA A 1 100 ? 2.946 -1.056 7.813 1.00 94.62 100 ALA A C 1
ATOM 807 O O . ALA A 1 100 ? 2.383 -2.136 7.930 1.00 94.62 100 ALA A O 1
ATOM 808 N N . MET A 1 101 ? 2.779 -0.289 6.736 1.00 94.56 101 MET A N 1
ATOM 809 C CA . MET A 1 101 ? 1.858 -0.628 5.648 1.00 94.56 101 MET A CA 1
ATOM 810 C C . ME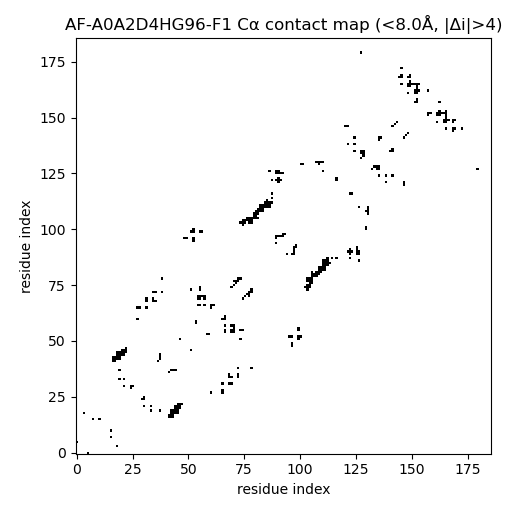T A 1 101 ? 2.217 -1.964 4.982 1.00 94.56 101 MET A C 1
ATOM 812 O O . MET A 1 101 ? 1.338 -2.787 4.745 1.00 94.56 101 MET A O 1
ATOM 816 N N . ASN A 1 102 ? 3.503 -2.239 4.748 1.00 91.88 102 ASN A N 1
ATOM 817 C CA . ASN A 1 102 ? 3.948 -3.518 4.184 1.00 91.88 102 ASN A CA 1
ATOM 818 C C . ASN A 1 102 ? 3.622 -4.722 5.083 1.00 91.88 102 ASN A C 1
ATOM 820 O O . ASN A 1 102 ? 3.480 -5.830 4.568 1.00 91.88 102 ASN A O 1
ATOM 824 N N . SER A 1 103 ? 3.465 -4.514 6.396 1.00 93.50 103 SER A N 1
ATOM 825 C CA . SER A 1 103 ? 3.127 -5.584 7.342 1.00 93.50 103 SER A CA 1
ATOM 826 C C . SER A 1 103 ? 1.662 -6.032 7.287 1.00 93.50 103 SER A C 1
ATOM 828 O O . SER A 1 103 ? 1.348 -7.094 7.818 1.00 93.50 103 SER A O 1
ATOM 830 N N . ILE A 1 104 ? 0.777 -5.271 6.627 1.00 95.19 104 ILE A N 1
ATOM 831 C CA . ILE A 1 104 ? -0.648 -5.611 6.504 1.00 95.19 104 ILE A CA 1
ATOM 832 C C . ILE A 1 104 ? -0.816 -6.915 5.723 1.00 95.19 104 ILE A C 1
ATOM 834 O O . ILE A 1 104 ? -0.526 -6.968 4.533 1.00 95.19 104 ILE A O 1
ATOM 838 N N . ARG A 1 105 ? -1.383 -7.960 6.313 1.00 95.00 105 ARG A N 1
ATOM 839 C CA . ARG A 1 105 ? -1.905 -9.100 5.556 1.00 95.00 105 ARG A CA 1
ATOM 840 C C . ARG A 1 105 ? -3.205 -8.669 4.882 1.00 95.00 105 ARG A C 1
ATOM 842 O O . ARG A 1 105 ? -4.136 -8.220 5.532 1.00 95.00 105 ARG A O 1
ATOM 849 N N . SER A 1 106 ? -3.222 -8.723 3.552 1.00 94.44 106 SER A N 1
ATOM 850 C CA . SER A 1 106 ? -4.400 -8.395 2.751 1.00 94.44 106 SER A CA 1
ATOM 851 C C . SER A 1 106 ? -4.329 -9.082 1.394 1.00 94.44 106 SER A C 1
ATOM 853 O O . SER A 1 106 ? -3.237 -9.303 0.864 1.00 94.44 106 SER A O 1
ATOM 855 N N . ARG A 1 107 ? -5.491 -9.420 0.828 1.00 91.06 107 ARG A N 1
ATOM 856 C CA . ARG A 1 107 ? -5.598 -10.087 -0.478 1.00 91.06 107 ARG A CA 1
ATOM 857 C C . ARG A 1 107 ? -5.463 -9.107 -1.638 1.00 91.06 107 ARG A C 1
ATOM 859 O O . ARG A 1 107 ? -5.044 -9.509 -2.721 1.00 91.06 107 ARG A O 1
ATOM 866 N N . ARG A 1 108 ? -5.866 -7.849 -1.438 1.00 93.94 108 ARG A N 1
ATOM 867 C CA . ARG A 1 108 ? -5.940 -6.831 -2.494 1.00 93.94 108 ARG A CA 1
ATOM 868 C C . ARG A 1 108 ? -5.419 -5.501 -1.970 1.00 93.94 108 ARG A C 1
ATOM 870 O O . ARG A 1 108 ? -5.848 -5.033 -0.921 1.00 93.94 108 ARG A O 1
ATOM 877 N N . ARG A 1 109 ? -4.496 -4.892 -2.710 1.00 94.69 109 ARG A N 1
ATOM 878 C CA . ARG A 1 109 ? -3.895 -3.600 -2.375 1.00 94.69 109 ARG A CA 1
ATOM 879 C C . ARG A 1 109 ? -3.955 -2.695 -3.598 1.00 94.69 109 ARG A C 1
ATOM 881 O O . ARG A 1 109 ? -3.508 -3.091 -4.671 1.00 94.69 109 ARG A O 1
ATOM 888 N N . ILE A 1 110 ? -4.494 -1.495 -3.429 1.00 94.31 110 ILE A N 1
ATOM 889 C CA . ILE A 1 110 ? -4.509 -0.440 -4.444 1.00 94.31 110 ILE A CA 1
ATOM 890 C C . ILE A 1 110 ? -3.777 0.772 -3.883 1.00 94.31 110 ILE A C 1
ATOM 892 O O . ILE A 1 110 ? -3.974 1.140 -2.726 1.00 94.31 110 ILE A O 1
ATOM 896 N N . ILE A 1 111 ? -2.953 1.402 -4.718 1.00 92.25 111 ILE A N 1
ATOM 897 C CA . ILE A 1 111 ? -2.424 2.735 -4.450 1.00 92.25 111 ILE A CA 1
ATOM 898 C C . ILE A 1 111 ? -3.006 3.708 -5.476 1.00 92.25 111 ILE A C 1
ATOM 900 O O . ILE A 1 111 ? -2.930 3.455 -6.678 1.00 92.25 111 ILE A O 1
ATOM 904 N N . LEU A 1 112 ? -3.540 4.825 -4.994 1.00 91.94 112 LEU A N 1
ATOM 905 C CA . LEU A 1 112 ? -3.982 5.965 -5.789 1.00 91.94 112 LEU A CA 1
ATOM 906 C C . LEU A 1 112 ? -2.962 7.095 -5.622 1.00 91.94 112 LEU A C 1
ATOM 908 O O . LEU A 1 112 ? -2.469 7.336 -4.523 1.00 91.94 112 LEU A O 1
ATOM 912 N N . THR A 1 113 ? -2.586 7.768 -6.706 1.00 86.88 113 THR A N 1
ATOM 913 C CA . THR A 1 113 ? -1.710 8.947 -6.640 1.00 86.88 113 THR A CA 1
ATOM 914 C C . THR A 1 113 ? -2.033 9.900 -7.781 1.00 86.88 113 THR A C 1
ATOM 916 O O . THR A 1 113 ? -2.093 9.486 -8.938 1.00 86.88 113 THR A O 1
ATOM 919 N N . GLY A 1 114 ? -2.234 11.179 -7.455 1.00 81.25 114 GLY A N 1
ATOM 920 C CA . GLY A 1 114 ? -2.407 12.243 -8.449 1.00 81.25 114 GLY A CA 1
ATOM 921 C C . GLY A 1 114 ? -1.081 12.770 -9.003 1.00 81.25 114 GLY A C 1
ATOM 922 O O . GLY A 1 114 ? -1.054 13.412 -10.051 1.00 81.25 114 GLY A O 1
ATOM 923 N N . THR A 1 115 ? 0.037 12.491 -8.325 1.00 70.19 115 THR A N 1
ATOM 924 C CA . THR A 1 115 ? 1.361 12.909 -8.790 1.00 70.19 115 THR A CA 1
ATOM 925 C C . THR A 1 115 ? 1.981 11.819 -9.662 1.00 70.19 115 THR A C 1
ATOM 927 O O . THR A 1 115 ? 2.142 10.684 -9.194 1.00 70.19 115 THR A O 1
ATOM 930 N N . PRO A 1 116 ? 2.351 12.123 -10.922 1.00 61.28 116 PRO A N 1
ATOM 931 C CA . PRO A 1 116 ? 3.170 11.209 -11.696 1.00 61.28 116 PRO A CA 1
ATOM 932 C C . PRO A 1 116 ? 4.486 11.039 -10.939 1.00 61.28 116 PRO A C 1
ATOM 934 O O . PRO A 1 116 ? 5.163 12.023 -10.631 1.00 61.28 116 PRO A O 1
ATOM 937 N N . LEU A 1 117 ? 4.823 9.795 -10.597 1.00 61.88 117 LEU A N 1
ATOM 938 C CA . LEU A 1 117 ? 6.069 9.468 -9.911 1.00 61.88 117 LEU A CA 1
ATOM 939 C C . LEU A 1 117 ? 7.226 10.100 -10.686 1.00 61.88 117 LEU A C 1
ATOM 941 O O . LEU A 1 117 ? 7.450 9.784 -11.857 1.00 61.88 117 LEU A O 1
ATOM 945 N N . GLN A 1 118 ? 7.910 11.041 -10.036 1.00 56.34 118 GLN A N 1
ATOM 946 C CA . GLN A 1 118 ? 8.864 11.956 -10.655 1.00 56.34 118 GLN A CA 1
ATOM 947 C C . GLN A 1 118 ? 10.141 11.208 -11.055 1.00 56.34 118 GLN A C 1
ATOM 949 O O . GLN A 1 118 ? 11.132 11.264 -10.340 1.00 56.34 118 GLN A O 1
ATOM 954 N N . ASN A 1 119 ? 10.120 10.457 -12.162 1.00 61.38 119 ASN A N 1
ATOM 955 C CA . ASN A 1 119 ? 11.261 9.753 -12.775 1.00 61.38 119 ASN A CA 1
ATOM 956 C C . ASN A 1 119 ? 12.144 8.908 -11.830 1.00 61.38 119 ASN A C 1
ATOM 958 O O . ASN A 1 119 ? 13.225 8.461 -12.216 1.00 61.38 119 ASN A O 1
ATOM 962 N N . ASN A 1 120 ? 11.699 8.639 -10.604 1.00 79.06 120 ASN A N 1
ATOM 963 C CA . ASN A 1 120 ? 12.477 7.923 -9.616 1.00 79.06 120 ASN A CA 1
ATOM 964 C C . ASN A 1 120 ? 12.047 6.461 -9.609 1.00 79.06 120 ASN A C 1
ATOM 966 O O . ASN A 1 120 ? 11.105 6.061 -8.928 1.00 79.06 120 ASN A O 1
ATOM 970 N N . LEU A 1 121 ? 12.770 5.649 -10.376 1.00 87.62 121 LEU A N 1
ATOM 971 C CA . LEU A 1 121 ? 12.532 4.210 -10.475 1.00 87.62 121 LEU A CA 1
ATOM 972 C C . LEU A 1 121 ? 12.558 3.504 -9.103 1.00 87.62 121 LEU A C 1
ATOM 974 O O . LEU A 1 121 ? 11.920 2.467 -8.948 1.00 87.62 121 LEU A O 1
ATOM 978 N N . ILE A 1 122 ? 13.245 4.059 -8.094 1.00 89.00 122 ILE A N 1
ATOM 979 C CA . ILE A 1 122 ? 13.232 3.517 -6.724 1.00 89.00 122 ILE A CA 1
ATOM 980 C C . ILE A 1 122 ? 11.854 3.699 -6.078 1.00 89.00 122 ILE A C 1
ATOM 982 O O . ILE A 1 122 ? 11.359 2.780 -5.432 1.00 89.00 122 ILE A O 1
ATOM 986 N N . GLU A 1 123 ? 11.219 4.855 -6.271 1.00 86.88 123 GLU A N 1
ATOM 987 C CA . GLU A 1 123 ? 9.875 5.118 -5.744 1.00 86.88 123 GLU A CA 1
ATOM 988 C C . GLU A 1 123 ? 8.846 4.192 -6.409 1.00 86.88 123 GLU A C 1
ATOM 990 O O . GLU A 1 123 ? 8.017 3.596 -5.720 1.00 86.88 123 GLU A O 1
ATOM 995 N N . TYR A 1 124 ? 8.976 3.976 -7.727 1.00 86.88 124 TYR A N 1
ATOM 996 C CA . TYR A 1 124 ? 8.197 2.968 -8.458 1.00 86.88 124 TYR A CA 1
ATOM 997 C C . TYR A 1 124 ? 8.377 1.567 -7.874 1.00 86.88 124 TYR A C 1
ATOM 999 O O . TYR A 1 124 ? 7.389 0.877 -7.630 1.00 86.88 124 TYR A O 1
ATOM 1007 N N . HIS A 1 125 ? 9.621 1.143 -7.631 1.00 90.44 125 HIS A N 1
ATOM 1008 C CA . HIS A 1 125 ? 9.898 -0.163 -7.031 1.00 90.44 125 HIS A CA 1
ATOM 1009 C C . HIS A 1 125 ? 9.219 -0.306 -5.670 1.00 90.44 125 HIS A C 1
ATOM 1011 O O . HIS A 1 125 ? 8.544 -1.306 -5.439 1.00 90.44 125 HIS A O 1
ATOM 1017 N N . CYS A 1 126 ? 9.312 0.716 -4.817 1.00 88.94 126 CYS A N 1
ATOM 1018 C CA . CYS A 1 126 ? 8.700 0.705 -3.493 1.00 88.94 126 CYS A CA 1
ATOM 1019 C C . CYS A 1 126 ? 7.170 0.551 -3.558 1.00 88.94 126 CYS A C 1
ATOM 1021 O O . CYS A 1 126 ? 6.600 -0.300 -2.873 1.00 88.94 126 CYS A O 1
ATOM 1023 N N . MET A 1 127 ? 6.502 1.322 -4.420 1.00 88.69 127 MET A N 1
ATOM 1024 C CA . MET A 1 127 ? 5.044 1.256 -4.579 1.00 88.69 127 MET A CA 1
ATOM 1025 C C . MET A 1 127 ? 4.577 -0.068 -5.188 1.00 88.69 127 MET A C 1
ATOM 1027 O O . MET A 1 127 ? 3.615 -0.669 -4.711 1.00 88.69 127 MET A O 1
ATOM 1031 N N . VAL A 1 128 ? 5.274 -0.559 -6.213 1.00 89.69 128 VAL A N 1
ATOM 1032 C CA . VAL A 1 128 ? 4.942 -1.839 -6.852 1.00 89.69 128 VAL A CA 1
ATOM 1033 C C . VAL A 1 128 ? 5.167 -2.996 -5.887 1.00 89.69 128 VAL A C 1
ATOM 1035 O O . VAL A 1 128 ? 4.327 -3.888 -5.818 1.00 89.69 128 VAL A O 1
ATOM 1038 N N . ASN A 1 129 ? 6.244 -2.964 -5.099 1.00 89.69 129 ASN A N 1
ATOM 1039 C CA . ASN A 1 129 ? 6.510 -3.988 -4.094 1.00 89.69 129 ASN A CA 1
ATOM 1040 C C . ASN A 1 129 ? 5.441 -4.001 -2.989 1.00 89.69 129 ASN A C 1
ATOM 1042 O O . ASN A 1 129 ? 5.081 -5.073 -2.511 1.00 89.69 129 ASN A O 1
ATOM 1046 N N . PHE A 1 130 ? 4.878 -2.840 -2.631 1.00 89.94 130 PHE A N 1
ATOM 1047 C CA . PHE A 1 130 ? 3.727 -2.784 -1.728 1.00 89.94 130 PHE A CA 1
ATOM 1048 C C . PHE A 1 130 ? 2.482 -3.443 -2.335 1.00 89.94 130 PHE A C 1
ATOM 1050 O O . PHE A 1 130 ? 1.776 -4.157 -1.630 1.00 89.94 130 PHE A O 1
ATOM 1057 N N . ILE A 1 131 ? 2.187 -3.225 -3.618 1.00 90.31 131 ILE A N 1
ATOM 1058 C CA . ILE A 1 131 ? 1.002 -3.810 -4.271 1.00 90.31 131 ILE A CA 1
ATOM 1059 C C . ILE A 1 131 ? 1.180 -5.317 -4.480 1.00 90.31 131 ILE A C 1
ATOM 1061 O O . ILE A 1 131 ? 0.286 -6.107 -4.177 1.00 90.31 131 ILE A O 1
ATOM 1065 N N . LYS A 1 132 ? 2.337 -5.711 -5.012 1.00 88.50 132 LYS A N 1
ATOM 1066 C CA . LYS A 1 132 ? 2.674 -7.086 -5.364 1.00 88.50 132 LYS A CA 1
ATOM 1067 C C . LYS A 1 132 ? 4.135 -7.351 -5.034 1.00 88.50 132 LYS A C 1
ATOM 1069 O O . LYS A 1 132 ? 5.039 -7.081 -5.830 1.00 88.50 132 LYS A O 1
ATOM 1074 N N . GLU A 1 133 ? 4.334 -7.915 -3.851 1.00 86.56 133 GLU A N 1
ATOM 1075 C CA . GLU A 1 133 ? 5.655 -8.255 -3.339 1.00 86.56 133 GLU A CA 1
ATOM 1076 C C . GLU A 1 133 ? 6.420 -9.138 -4.339 1.00 86.56 133 GLU A C 1
ATOM 1078 O O . GLU A 1 133 ? 5.853 -10.039 -4.965 1.00 86.56 133 GLU A O 1
ATOM 1083 N N . ASN A 1 134 ? 7.715 -8.863 -4.504 1.00 86.06 134 ASN A N 1
ATOM 1084 C CA . ASN A 1 134 ? 8.638 -9.596 -5.379 1.00 86.06 134 ASN A CA 1
ATOM 1085 C C . ASN A 1 134 ? 8.354 -9.543 -6.895 1.00 86.06 134 ASN A C 1
ATOM 1087 O O . ASN A 1 134 ? 9.105 -10.161 -7.650 1.00 86.06 134 ASN A O 1
ATOM 1091 N N . LEU A 1 135 ? 7.375 -8.768 -7.391 1.00 90.62 135 LEU A N 1
ATOM 1092 C CA . LEU A 1 135 ? 7.129 -8.635 -8.843 1.00 90.62 135 LEU A CA 1
ATOM 1093 C C . LEU A 1 135 ? 8.372 -8.153 -9.612 1.00 90.62 135 LEU A C 1
ATOM 1095 O O . LEU A 1 135 ? 8.670 -8.632 -10.705 1.00 90.62 135 LEU A O 1
ATOM 1099 N N . LEU A 1 136 ? 9.096 -7.197 -9.030 1.00 91.94 136 LEU A N 1
ATOM 1100 C CA . LEU A 1 136 ? 10.292 -6.585 -9.614 1.00 91.94 136 LEU A CA 1
ATOM 1101 C C . LEU A 1 136 ? 11.601 -7.153 -9.033 1.00 91.94 136 LEU A C 1
ATOM 1103 O O . LEU A 1 136 ? 12.686 -6.691 -9.395 1.00 91.94 136 LEU A O 1
ATOM 1107 N N . GLY A 1 137 ? 11.499 -8.156 -8.155 1.00 92.31 137 GLY A N 1
ATOM 1108 C CA . GLY A 1 137 ? 12.604 -8.676 -7.353 1.00 92.31 137 GLY A CA 1
ATOM 1109 C C . GLY A 1 137 ? 13.064 -7.711 -6.258 1.00 92.31 137 GLY A C 1
ATOM 1110 O O . GLY A 1 137 ? 12.431 -6.691 -5.966 1.00 92.31 137 GLY A O 1
ATOM 1111 N N . SER A 1 138 ? 14.202 -8.034 -5.650 1.00 92.69 138 SER A N 1
ATOM 1112 C CA . SER A 1 138 ? 14.838 -7.182 -4.645 1.00 92.69 138 SER A CA 1
ATOM 1113 C C . SER A 1 138 ? 15.282 -5.840 -5.238 1.00 92.69 138 SER A C 1
ATOM 1115 O O . SER A 1 138 ? 15.597 -5.736 -6.425 1.00 92.69 138 SER A O 1
ATOM 1117 N N . ILE A 1 139 ? 15.419 -4.806 -4.401 1.00 91.44 139 ILE A N 1
ATOM 1118 C CA . ILE A 1 139 ? 15.904 -3.487 -4.848 1.00 91.44 139 ILE A CA 1
ATOM 1119 C C . ILE A 1 139 ? 17.281 -3.561 -5.536 1.00 91.44 139 ILE A C 1
ATOM 1121 O O . ILE A 1 139 ? 17.569 -2.799 -6.459 1.00 91.44 139 ILE A O 1
ATOM 1125 N N . LYS A 1 140 ? 18.141 -4.502 -5.120 1.00 93.69 140 LYS A N 1
ATOM 1126 C CA . LYS A 1 140 ? 19.461 -4.725 -5.726 1.00 93.69 140 LYS A CA 1
ATOM 1127 C C . LYS A 1 140 ? 19.337 -5.287 -7.142 1.00 93.69 140 LYS A C 1
ATOM 1129 O O . LYS A 1 140 ? 20.012 -4.808 -8.052 1.00 93.69 140 LYS A O 1
ATOM 1134 N N . GLU A 1 141 ? 18.473 -6.279 -7.337 1.00 95.44 141 GLU A N 1
ATOM 1135 C CA . GLU A 1 141 ? 18.198 -6.840 -8.663 1.00 95.44 141 GLU A CA 1
ATOM 1136 C C . GLU A 1 141 ? 17.543 -5.804 -9.568 1.00 95.44 141 GLU A C 1
ATOM 1138 O O . GLU A 1 141 ? 17.957 -5.650 -10.717 1.00 95.44 141 GLU A O 1
ATOM 1143 N N . PHE A 1 142 ? 16.583 -5.049 -9.035 1.00 95.44 142 PHE A N 1
ATOM 1144 C CA . PHE A 1 142 ? 15.903 -3.988 -9.760 1.00 95.44 142 PHE A CA 1
ATOM 1145 C C . PHE A 1 142 ? 16.875 -2.890 -10.216 1.00 95.44 142 PHE A C 1
ATOM 1147 O O . PHE A 1 142 ? 16.846 -2.481 -11.379 1.00 95.44 142 PHE A O 1
ATOM 1154 N N . ARG A 1 143 ? 17.812 -2.478 -9.348 1.00 94.81 143 ARG A N 1
ATOM 1155 C CA . ARG A 1 143 ? 18.882 -1.533 -9.705 1.00 94.81 143 ARG A CA 1
ATOM 1156 C C . ARG A 1 143 ? 19.716 -2.018 -10.881 1.00 94.81 143 ARG A C 1
ATOM 1158 O O . ARG A 1 143 ? 19.868 -1.300 -11.864 1.00 94.81 143 ARG A O 1
ATOM 1165 N N . ASN A 1 144 ? 20.210 -3.249 -10.806 1.00 95.62 144 ASN A N 1
ATOM 1166 C CA . ASN A 1 144 ? 21.079 -3.806 -11.841 1.00 95.62 144 ASN A CA 1
ATOM 1167 C C . ASN A 1 144 ? 20.337 -4.077 -13.156 1.00 95.62 144 ASN A C 1
ATOM 1169 O O . ASN A 1 144 ? 20.915 -3.938 -14.231 1.00 95.62 144 ASN A O 1
ATOM 1173 N N . ARG A 1 145 ? 19.064 -4.483 -13.086 1.00 95.00 145 ARG A N 1
ATOM 1174 C CA . ARG A 1 145 ? 18.261 -4.829 -14.267 1.00 95.00 145 ARG A CA 1
ATOM 1175 C C . ARG A 1 145 ? 17.682 -3.611 -14.976 1.00 95.00 145 ARG A C 1
ATOM 1177 O O . ARG A 1 145 ? 17.587 -3.651 -16.201 1.00 95.00 145 ARG A O 1
ATOM 1184 N N . PHE A 1 146 ? 17.300 -2.571 -14.237 1.00 95.00 146 PHE A N 1
ATOM 1185 C CA . PHE A 1 146 ? 16.533 -1.448 -14.776 1.00 95.00 146 PHE A CA 1
ATOM 1186 C C . PHE A 1 146 ? 17.170 -0.096 -14.480 1.00 95.00 146 PHE A C 1
ATOM 1188 O O . PHE A 1 146 ? 17.468 0.623 -15.427 1.00 95.00 146 PHE A O 1
ATOM 1195 N N . ILE A 1 147 ? 17.434 0.242 -13.214 1.00 93.75 147 ILE A N 1
ATOM 1196 C CA . ILE A 1 147 ? 17.879 1.601 -12.856 1.00 93.75 147 ILE A CA 1
ATOM 1197 C C . ILE A 1 147 ? 19.212 1.952 -13.514 1.00 93.75 147 ILE A C 1
ATOM 1199 O O . ILE A 1 147 ? 19.268 2.912 -14.278 1.00 93.75 147 ILE A O 1
ATOM 1203 N N . ASN A 1 148 ? 20.259 1.162 -13.267 1.00 94.44 148 ASN A N 1
ATOM 1204 C CA . ASN A 1 148 ? 21.598 1.481 -13.758 1.00 94.44 148 ASN A CA 1
ATOM 1205 C C . ASN A 1 148 ? 21.631 1.507 -15.296 1.00 94.44 148 ASN A C 1
ATOM 1207 O O . ASN A 1 148 ? 22.123 2.489 -15.840 1.00 94.44 148 ASN A O 1
ATOM 1211 N N . PRO A 1 149 ? 21.070 0.517 -16.027 1.00 93.62 149 PRO A N 1
ATOM 1212 C CA . PRO A 1 149 ? 21.064 0.572 -17.489 1.00 93.62 149 PRO A CA 1
ATOM 1213 C C . PRO A 1 149 ? 20.233 1.721 -18.070 1.00 93.62 149 PRO A C 1
ATOM 1215 O O . PRO A 1 149 ? 20.575 2.225 -19.135 1.00 93.62 149 PRO A O 1
ATOM 1218 N N . ILE A 1 150 ? 19.138 2.120 -17.410 1.00 93.38 150 ILE A N 1
ATOM 1219 C CA . ILE A 1 150 ? 18.315 3.241 -17.878 1.00 93.38 150 ILE A CA 1
ATOM 1220 C C . ILE A 1 150 ? 19.057 4.559 -17.671 1.00 93.38 150 ILE A C 1
ATOM 1222 O O . ILE A 1 150 ? 19.172 5.335 -18.613 1.00 93.38 150 ILE A O 1
ATOM 1226 N N . GLN A 1 151 ? 19.614 4.778 -16.479 1.00 92.12 151 GLN A N 1
ATOM 1227 C CA . GLN A 1 151 ? 20.404 5.971 -16.178 1.00 92.12 151 GLN A CA 1
ATOM 1228 C C . GLN A 1 151 ? 21.635 6.068 -17.085 1.00 92.12 151 GLN A C 1
ATOM 1230 O O . GLN A 1 151 ? 21.886 7.126 -17.651 1.00 92.12 151 GLN A O 1
ATOM 1235 N N . ASN A 1 152 ? 22.342 4.955 -17.309 1.00 92.25 152 ASN A N 1
ATOM 1236 C CA . ASN A 1 152 ? 23.551 4.941 -18.134 1.00 92.25 152 ASN A CA 1
ATOM 1237 C C . ASN A 1 152 ? 23.296 5.280 -19.607 1.00 92.25 152 ASN A C 1
ATOM 1239 O O . ASN A 1 152 ? 24.224 5.698 -20.283 1.00 92.25 152 ASN A O 1
ATOM 1243 N N . GLY A 1 153 ? 22.075 5.087 -20.122 1.00 91.44 153 GLY A N 1
ATOM 1244 C CA . GLY A 1 153 ? 21.694 5.491 -21.482 1.00 91.44 153 GLY A CA 1
ATOM 1245 C C . GLY A 1 153 ? 21.109 6.904 -21.588 1.00 91.44 153 GLY A C 1
ATOM 1246 O O . GLY A 1 153 ? 20.836 7.347 -22.702 1.00 91.44 153 GLY A O 1
ATOM 1247 N N . GLN A 1 154 ? 20.882 7.583 -20.456 1.00 89.31 154 GLN A N 1
ATOM 1248 C CA . GLN A 1 154 ? 20.430 8.980 -20.383 1.00 89.31 154 GLN A CA 1
ATOM 1249 C C . GLN A 1 154 ? 21.591 9.969 -20.197 1.00 89.31 154 GLN A C 1
ATOM 1251 O O . GLN A 1 154 ? 21.375 11.177 -20.293 1.00 89.31 154 GLN A O 1
ATOM 1256 N N . CYS A 1 155 ? 22.800 9.480 -19.907 1.00 88.12 155 CYS A N 1
ATOM 1257 C CA . CYS A 1 155 ? 23.984 10.314 -19.750 1.00 88.12 155 CYS A CA 1
ATOM 1258 C C . CYS A 1 155 ? 24.384 10.977 -21.081 1.00 88.12 155 CYS A C 1
ATOM 1260 O O . CYS A 1 155 ? 24.150 10.454 -22.169 1.00 88.12 155 CYS A O 1
ATOM 1262 N N . ALA A 1 156 ? 25.002 12.157 -21.008 1.00 86.56 156 ALA A N 1
ATOM 1263 C CA . ALA A 1 156 ? 25.405 12.897 -22.207 1.00 86.56 156 ALA A CA 1
ATOM 1264 C C . ALA A 1 156 ? 26.522 12.191 -23.005 1.00 86.56 156 ALA A C 1
ATOM 1266 O O . ALA A 1 156 ? 26.649 12.403 -24.208 1.00 86.56 156 ALA A O 1
ATOM 1267 N N . ASP A 1 157 ? 27.315 11.352 -22.339 1.00 92.19 157 ASP A N 1
ATOM 1268 C CA . ASP A 1 157 ? 28.427 10.566 -22.879 1.00 92.19 157 ASP A CA 1
ATOM 1269 C C . ASP A 1 157 ? 28.039 9.118 -23.236 1.00 92.19 157 ASP A C 1
ATOM 1271 O O . ASP A 1 157 ? 28.901 8.314 -23.595 1.00 92.19 157 ASP A O 1
ATOM 1275 N N . SER A 1 158 ? 26.748 8.772 -23.169 1.00 93.00 158 SER A N 1
ATOM 1276 C CA . SER A 1 158 ? 26.253 7.431 -23.485 1.00 93.00 158 SER A CA 1
ATOM 1277 C C . SER A 1 158 ? 26.592 7.005 -24.913 1.00 93.00 158 SER A C 1
ATOM 1279 O O . SER A 1 158 ? 26.350 7.725 -25.887 1.00 93.00 158 SER A O 1
ATOM 1281 N N . THR A 1 159 ? 27.060 5.767 -25.072 1.00 95.38 159 THR A N 1
ATOM 1282 C CA . THR A 1 159 ? 27.260 5.181 -26.400 1.00 95.38 159 THR A CA 1
ATOM 1283 C C . THR A 1 159 ? 25.925 4.785 -27.039 1.00 95.38 159 THR A C 1
ATOM 1285 O O . THR A 1 159 ? 24.903 4.597 -26.372 1.00 95.38 159 THR A O 1
ATOM 1288 N N . LEU A 1 160 ? 25.923 4.539 -28.354 1.00 93.75 160 LEU A N 1
ATOM 1289 C CA . LEU A 1 160 ? 24.752 3.976 -29.043 1.00 93.75 160 LEU A CA 1
ATOM 1290 C C . LEU A 1 160 ? 24.314 2.617 -28.463 1.00 93.75 160 LEU A C 1
ATOM 1292 O O . LEU A 1 160 ? 23.136 2.254 -28.551 1.00 93.75 160 LEU A O 1
ATOM 1296 N N . VAL A 1 161 ? 25.250 1.859 -27.880 1.00 94.94 161 VAL A N 1
ATOM 1297 C CA . VAL A 1 161 ? 24.959 0.588 -27.207 1.00 94.94 161 VAL A CA 1
ATOM 1298 C C . VAL A 1 161 ? 24.208 0.843 -25.902 1.00 94.94 161 VAL A C 1
ATOM 1300 O O . VAL A 1 161 ? 23.174 0.210 -25.684 1.00 94.94 161 VAL A O 1
ATOM 1303 N N . ASP A 1 162 ? 24.650 1.806 -25.091 1.00 94.62 162 ASP A N 1
ATOM 1304 C CA . ASP A 1 162 ? 23.986 2.182 -23.834 1.00 94.62 162 ASP A CA 1
ATOM 1305 C C . ASP A 1 162 ? 22.548 2.641 -24.077 1.00 94.62 162 ASP A C 1
ATOM 1307 O O . ASP A 1 162 ? 21.614 2.142 -23.447 1.00 94.62 162 ASP A O 1
ATOM 1311 N N . VAL A 1 163 ? 22.338 3.502 -25.079 1.00 94.31 163 VAL A N 1
ATOM 1312 C CA . VAL A 1 163 ? 21.000 3.978 -25.467 1.00 94.31 163 VAL A CA 1
ATOM 1313 C C . VAL A 1 163 ? 20.101 2.815 -25.905 1.00 94.31 163 VAL A C 1
ATOM 1315 O O . VAL A 1 163 ? 18.916 2.769 -25.560 1.00 94.31 163 VAL A O 1
ATOM 1318 N N . ARG A 1 164 ? 20.639 1.838 -26.649 1.00 95.12 164 ARG A N 1
ATOM 1319 C CA . ARG A 1 164 ? 19.886 0.644 -27.070 1.00 95.12 164 ARG A CA 1
ATOM 1320 C C . ARG A 1 164 ? 19.503 -0.228 -25.874 1.00 95.12 164 ARG A C 1
ATOM 1322 O O . ARG A 1 164 ? 18.366 -0.701 -25.809 1.00 95.12 164 ARG A O 1
ATOM 1329 N N . VAL A 1 165 ? 20.427 -0.440 -24.937 1.00 95.56 165 VAL A N 1
ATOM 1330 C CA . VAL A 1 165 ? 20.176 -1.209 -23.710 1.00 95.56 165 VAL A CA 1
ATOM 1331 C C . VAL A 1 165 ? 19.131 -0.508 -22.844 1.00 95.56 165 VAL A C 1
ATOM 1333 O O . VAL A 1 165 ? 18.177 -1.168 -22.428 1.00 95.56 165 VAL A O 1
ATOM 1336 N N . MET A 1 166 ? 19.246 0.807 -22.639 1.00 94.81 166 MET A N 1
ATOM 1337 C CA . MET A 1 166 ? 18.250 1.621 -21.933 1.00 94.81 166 MET A CA 1
ATOM 1338 C C . MET A 1 166 ? 16.859 1.421 -22.530 1.00 94.81 166 MET A C 1
ATOM 1340 O O . MET A 1 166 ? 15.946 1.025 -21.809 1.00 94.81 166 MET A O 1
ATOM 1344 N N . LYS A 1 167 ? 16.690 1.645 -23.843 1.00 93.81 167 LYS A N 1
ATOM 1345 C CA . LYS A 1 167 ? 15.383 1.511 -24.513 1.00 93.81 167 LYS A CA 1
ATOM 1346 C C . LYS A 1 167 ? 14.787 0.119 -24.314 1.00 93.81 167 LYS A C 1
ATOM 1348 O O . LYS A 1 167 ? 13.610 -0.006 -23.987 1.00 93.81 167 LYS A O 1
ATOM 1353 N N . LYS A 1 168 ? 15.610 -0.930 -24.438 1.00 96.25 168 LYS A N 1
ATOM 1354 C CA . LYS A 1 168 ? 15.179 -2.314 -24.204 1.00 96.25 168 LYS A CA 1
ATOM 1355 C C . LYS A 1 168 ? 14.739 -2.544 -22.755 1.00 96.25 168 LYS A C 1
ATOM 1357 O O . LYS A 1 168 ? 13.700 -3.156 -22.532 1.00 96.25 168 LYS A O 1
ATOM 1362 N N . ARG A 1 169 ? 15.512 -2.081 -21.766 1.00 95.25 169 ARG A N 1
ATOM 1363 C CA . ARG A 1 169 ? 15.182 -2.258 -20.339 1.00 95.25 169 ARG A CA 1
ATOM 1364 C C . ARG A 1 169 ? 13.957 -1.451 -19.922 1.00 95.25 169 ARG A C 1
ATOM 1366 O O . ARG A 1 169 ? 13.133 -1.987 -19.191 1.00 95.25 169 ARG A O 1
ATOM 1373 N N . ALA A 1 170 ? 13.810 -0.228 -20.426 1.00 92.62 170 ALA A N 1
ATOM 1374 C CA . ALA A 1 170 ? 12.628 0.599 -20.206 1.00 92.62 170 ALA A CA 1
ATOM 1375 C C . ALA A 1 170 ? 11.364 -0.061 -20.776 1.00 92.62 170 ALA A C 1
ATOM 1377 O O . ALA A 1 170 ? 10.356 -0.136 -20.082 1.00 92.62 170 ALA A O 1
ATOM 1378 N N . HIS A 1 171 ? 11.437 -0.613 -21.993 1.00 92.69 171 HIS A N 1
ATOM 1379 C CA . HIS A 1 171 ? 10.312 -1.331 -22.593 1.00 92.69 171 HIS A CA 1
ATOM 1380 C C . HIS A 1 171 ? 9.926 -2.583 -21.792 1.00 92.69 171 HIS A C 1
ATOM 1382 O O . HIS A 1 171 ? 8.760 -2.758 -21.467 1.00 92.69 171 HIS A O 1
ATOM 1388 N N . ILE A 1 172 ? 10.899 -3.411 -21.387 1.00 94.19 172 ILE A N 1
ATOM 1389 C CA . ILE A 1 172 ? 10.622 -4.588 -20.542 1.00 94.19 172 ILE A CA 1
ATOM 1390 C C . ILE A 1 172 ? 9.968 -4.174 -19.218 1.00 94.19 172 ILE A C 1
ATOM 1392 O O . ILE A 1 172 ? 9.024 -4.822 -18.777 1.00 94.19 172 ILE A O 1
ATOM 1396 N N . LEU A 1 173 ? 10.460 -3.105 -18.582 1.00 92.31 173 LEU A N 1
ATOM 1397 C CA . LEU A 1 173 ? 9.871 -2.603 -17.344 1.00 92.31 173 LEU A CA 1
ATOM 1398 C C . LEU A 1 173 ? 8.419 -2.165 -17.555 1.00 92.31 173 LEU A C 1
ATOM 1400 O O . LEU A 1 173 ? 7.563 -2.513 -16.751 1.00 92.31 173 LEU A O 1
ATOM 1404 N N . TYR A 1 174 ? 8.141 -1.439 -18.638 1.00 89.12 174 TYR A N 1
ATOM 1405 C CA . TYR A 1 174 ? 6.788 -1.012 -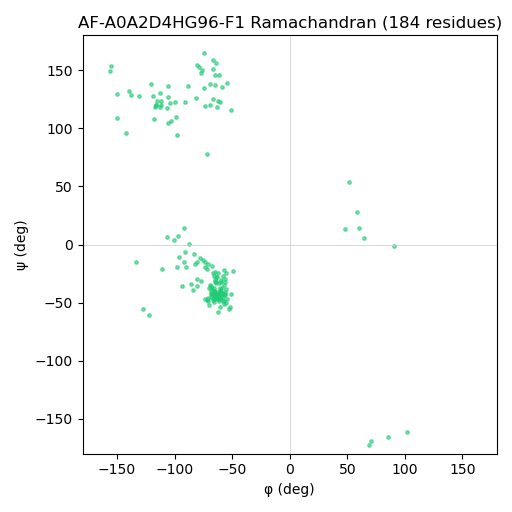18.981 1.00 89.12 174 TYR A CA 1
ATOM 1406 C C . TYR A 1 174 ? 5.834 -2.205 -19.139 1.00 89.12 174 TYR A C 1
ATOM 1408 O O . TYR A 1 174 ? 4.793 -2.233 -18.490 1.00 89.12 174 TYR A O 1
ATOM 1416 N N . GLU A 1 175 ? 6.223 -3.229 -19.903 1.00 91.06 175 GLU A N 1
ATOM 1417 C CA . GLU A 1 175 ? 5.410 -4.440 -20.097 1.00 91.06 175 GLU A CA 1
ATOM 1418 C C . GLU A 1 175 ? 5.142 -5.184 -18.779 1.00 91.06 175 GLU A C 1
ATOM 1420 O O . GLU A 1 175 ? 4.030 -5.644 -18.531 1.00 91.06 175 GLU A O 1
ATOM 1425 N N . MET A 1 176 ? 6.137 -5.260 -17.886 1.00 90.62 176 MET A N 1
ATOM 1426 C CA . MET A 1 176 ? 5.951 -5.858 -16.556 1.00 90.62 176 MET A CA 1
ATOM 1427 C C . MET A 1 176 ? 4.946 -5.083 -15.694 1.00 90.62 176 MET A C 1
ATOM 1429 O O . MET A 1 176 ? 4.274 -5.682 -14.853 1.00 90.62 176 MET A O 1
ATOM 1433 N N . LEU A 1 177 ? 4.863 -3.763 -15.878 1.00 88.06 177 LEU A N 1
ATOM 1434 C CA . LEU A 1 177 ? 3.995 -2.875 -15.107 1.00 88.06 177 LEU A CA 1
ATOM 1435 C C . LEU A 1 177 ? 2.605 -2.700 -15.721 1.00 88.06 177 LEU A C 1
ATOM 1437 O O . LEU A 1 177 ? 1.685 -2.319 -15.001 1.00 88.06 177 LEU A O 1
ATOM 1441 N N . ALA A 1 178 ? 2.420 -3.005 -17.006 1.00 85.81 178 ALA A N 1
ATOM 1442 C CA . ALA A 1 178 ? 1.163 -2.792 -17.725 1.00 85.81 178 ALA A CA 1
ATOM 1443 C C . ALA A 1 178 ? -0.046 -3.486 -17.067 1.00 85.81 178 ALA A C 1
ATOM 1445 O O . ALA A 1 178 ? -1.167 -2.993 -17.148 1.00 85.81 178 ALA A O 1
ATOM 1446 N N . GLY A 1 179 ? 0.175 -4.607 -16.371 1.00 84.88 179 GLY A N 1
ATOM 1447 C CA . GLY A 1 179 ? -0.877 -5.329 -15.648 1.00 84.88 179 GLY A CA 1
ATOM 1448 C C . GLY A 1 179 ? -1.203 -4.799 -14.245 1.00 84.88 179 GLY A C 1
ATOM 1449 O O . GLY A 1 179 ? -2.145 -5.293 -13.630 1.00 84.88 179 GLY A O 1
ATOM 1450 N N . CYS A 1 180 ? -0.431 -3.854 -13.699 1.00 85.44 180 CYS A N 1
ATOM 1451 C CA . CYS A 1 180 ? -0.606 -3.361 -12.324 1.00 85.44 180 CYS A CA 1
ATOM 1452 C C . CYS A 1 180 ? -0.585 -1.836 -12.178 1.00 85.44 180 CYS A C 1
ATOM 1454 O O . CYS A 1 180 ? -0.983 -1.325 -11.134 1.00 85.44 180 CYS A O 1
ATOM 1456 N N . VAL A 1 181 ? -0.118 -1.107 -13.192 1.00 85.94 181 VAL A N 1
ATOM 1457 C CA . VAL A 1 181 ? -0.087 0.355 -13.213 1.00 85.94 181 VAL A CA 1
ATOM 1458 C C . VAL A 1 181 ? -0.997 0.840 -14.329 1.00 85.94 181 VAL A C 1
ATOM 1460 O O . VAL A 1 181 ? -0.766 0.551 -15.500 1.00 85.94 181 VAL A O 1
ATOM 1463 N N . GLN A 1 182 ? -2.011 1.618 -13.963 1.00 85.31 182 GLN A N 1
ATOM 1464 C CA . GLN A 1 182 ? -2.921 2.246 -14.909 1.00 85.31 182 GLN A CA 1
ATOM 1465 C C . GLN A 1 182 ? -2.788 3.763 -14.790 1.00 85.31 182 GLN A C 1
ATOM 1467 O O . GLN A 1 182 ? -3.048 4.337 -13.736 1.00 85.31 182 GLN A O 1
ATOM 1472 N N . VAL A 1 183 ? -2.372 4.410 -15.877 1.00 78.69 183 VAL A N 1
ATOM 1473 C CA . VAL A 1 183 ? -2.276 5.870 -15.963 1.00 78.69 183 VAL A CA 1
ATOM 1474 C C . VAL A 1 183 ? -3.324 6.341 -16.958 1.00 78.69 183 VAL A C 1
ATOM 1476 O O . VAL A 1 183 ? -3.286 5.965 -18.128 1.00 78.69 183 VAL A O 1
ATOM 1479 N N . ARG A 1 184 ? -4.271 7.157 -16.497 1.00 74.75 184 ARG A N 1
ATOM 1480 C CA . ARG A 1 184 ? -5.197 7.879 -17.371 1.00 74.75 184 ARG A CA 1
ATOM 1481 C C . ARG A 1 184 ? -4.663 9.296 -17.534 1.00 74.75 184 ARG A C 1
ATOM 1483 O O . ARG A 1 184 ? -4.650 10.055 -16.572 1.00 74.75 184 ARG A O 1
ATOM 1490 N N . GLY A 1 185 ? -4.174 9.616 -18.729 1.00 67.56 185 GLY A N 1
ATOM 1491 C CA . GLY A 1 185 ? -3.971 11.010 -19.118 1.00 67.56 185 GLY A CA 1
ATOM 1492 C C . GLY A 1 185 ? -5.334 11.677 -19.297 1.00 67.56 185 GLY A C 1
ATOM 1493 O O . GLY A 1 185 ? -6.251 11.035 -19.816 1.00 67.56 185 GLY A O 1
ATOM 1494 N N . PHE A 1 186 ? -5.459 12.913 -18.819 1.00 47.47 186 PHE A N 1
ATOM 1495 C CA . PHE A 1 186 ? -6.562 13.804 -19.176 1.00 47.47 186 PHE A CA 1
ATOM 1496 C C . PHE A 1 186 ? -6.277 14.470 -20.521 1.00 47.47 186 PHE A C 1
ATOM 1498 O O . PHE A 1 186 ? -5.083 14.742 -20.790 1.00 47.47 186 PHE A O 1
#

Secondary structure (DSSP, 8-state):
--HHHHHTTT--TTTPPPEEEGGG--SHHHHHHHHHHHHHH--EEE--HHHHHHHHTTTT---HHHHHHHHHHHTSS--SEEEESSGGGG--TTSHHHHHHHT---SEEEE--SS---S-HHHHHHHHHHHSTTTT--HHHHIIIIIHHHHHTTSTT--HHHHHHHHHHHHHHHHHHTTT------

Foldseek 3Di:
DPVLVVVCPPPDPVPRFDEAELVVPDDLVVSLVVLLCCQVVPGHYDDDLVVLLCLCVVPPPPDPVSNVSSVVSPAVVHDQEEEAEQLLVQQDCPDSSVVSLLRHNYNAYHYHHPDDPPPDVSSVVRSVCSGPNCLCHDPVSNCVQAVVLLVLLVDPPRDPVSVVSNVVSVVVVCVSCVVPDDDDDD

Nearest PDB structures (foldseek):
  6g7e-assembly1_B  TM=8.545E-01  e=1.335E-07  Thermochaetoides thermophila DSM 1495
  7zke-assembly1_E  TM=8.225E-01  e=6.235E-08  Thermochaetoides thermophila
  7zb5-assembly1_E  TM=8.580E-01  e=7.341E-08  Thermochaetoides thermophila
  9bz0-assembly1_b  TM=8.720E-01  e=3.367E-07  Homo sapiens
  7zb5-assembly1_H  TM=8.584E-01  e=1.851E-07  Thermochaetoides thermophila

pLDDT: mean 90.11, std 8.05, range [47.47, 97.12]

Radius of gyration: 20.44 Å; Cα contacts (8 Å, |Δi|>4): 212; chains: 1; bounding box: 60×26×57 Å

Organism: NCBI:txid129467

Sequence (186 aa):
MNEFEKWQEGLEDDEKLEVAELATVKRPQERGFMLQRWQDEGGVMIMGYEMYRNLAQGRNVKSRKLKDIFNKSLVDPGPDFVICDEGHILKNEASAVSKAMNSIRSRRRIILTGTPLQNNLIEYHCMVNFIKENLLGSIKEFRNRFINPIQNGQCADSTLVDVRVMKKRAHILYEMLAGCVQVRGF

Mean predicted aligned error: 5.48 Å